Protein AF-A0A1T4LAF5-F1 (afdb_monomer_lite)

Organism: NCBI:txid290054

Sequence (229 aa):
MTNQETSAHSLNEYMKLSNNEFNEEEINCIIKNIFIADEYVKEESNNHDYSIQPLWNKDTVHNSKTAELAKQYFSTTVANKIGTYNREVDIEYSATKGFVFNTPCKYIHFNEYASGSDDSRDYVASMWFVSSELAWKKGQKENAYMYLGYALHPLQDKEA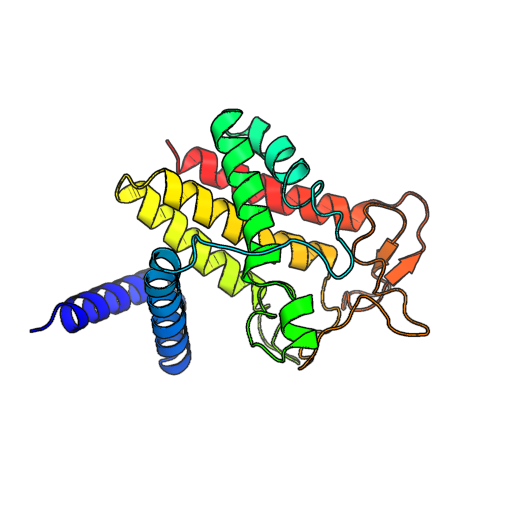HGQIDRGEKYPAHTYIVGSNRHHADDETDWEWTNSNRNELKKVPGSRARYNATVSVTKTWLAKYSKIFT

pLDDT: mean 72.93, std 21.76, range [30.52, 97.75]

InterPro domains:
  IPR008947 Phospholipase C/P1 nuclease domain superfamily [SSF48537] (49-216)

Secondary structure (DSSP, 8-state):
--HHHHHHHHHHHHHHHTT----HHHHHHHHHHHHHHHHHTTT--S------S--S-TTIIIIIIHHHHHTTTS-HHHHHHHHHHHHHHHHHS-HHHHHHHT-SGGGGTS---SSSSPPHHHHHHHHHHHHHHHHHHTT-HHHHHHHHHHHHHHHHHHHHHTTTTTT-SS--TT--TT--GGGGG-SSSEEESSTT--SEEE-TT--HHHHHHHHHHHHHHHHHHHH--

Radius of gyration: 18.16 Å; chains: 1; bounding box: 42×38×55 Å

Structure (mmCIF, N/CA/C/O backbone):
data_AF-A0A1T4LAF5-F1
#
_entry.id   AF-A0A1T4LAF5-F1
#
loop_
_atom_site.group_PDB
_atom_site.id
_atom_site.type_symbol
_atom_site.label_atom_id
_atom_site.label_alt_id
_atom_site.label_comp_id
_atom_site.label_asym_id
_atom_site.label_entity_id
_atom_site.label_seq_id
_atom_site.pdbx_PDB_ins_code
_atom_site.Cartn_x
_atom_site.Cartn_y
_atom_site.Cartn_z
_atom_site.occupancy
_atom_site.B_iso_or_equiv
_atom_site.auth_seq_id
_atom_site.auth_comp_id
_atom_site.auth_asym_id
_atom_site.auth_atom_id
_atom_site.pdbx_PDB_model_num
ATOM 1 N N . MET A 1 1 ? 2.415 -23.766 35.707 1.00 35.06 1 MET A N 1
ATOM 2 C CA . MET A 1 1 ? 1.794 -23.381 34.429 1.00 35.06 1 MET A CA 1
ATOM 3 C C . MET A 1 1 ? 1.983 -21.891 34.275 1.00 35.06 1 MET A C 1
ATOM 5 O O . MET A 1 1 ? 1.324 -21.114 34.957 1.00 35.06 1 MET A O 1
ATOM 9 N N . THR A 1 2 ? 3.015 -21.511 33.533 1.00 30.52 2 THR A N 1
ATOM 10 C CA . THR A 1 2 ? 3.373 -20.110 33.285 1.00 30.52 2 THR A CA 1
ATOM 11 C C . THR A 1 2 ? 2.479 -19.551 32.175 1.00 30.52 2 THR A C 1
ATOM 13 O O . THR A 1 2 ? 1.987 -20.298 31.333 1.00 30.52 2 THR A O 1
ATOM 16 N N . ASN A 1 3 ? 2.280 -18.230 32.143 1.00 36.50 3 ASN A N 1
ATOM 17 C CA . ASN A 1 3 ? 1.446 -17.536 31.144 1.00 36.50 3 ASN A CA 1
ATOM 18 C C . ASN A 1 3 ? 1.842 -17.804 29.669 1.00 36.50 3 ASN A C 1
ATOM 20 O O . ASN A 1 3 ? 1.069 -17.474 28.769 1.00 36.50 3 ASN A O 1
ATOM 24 N N . GLN A 1 4 ? 3.014 -18.400 29.415 1.00 34.38 4 GLN A N 1
ATOM 25 C CA . GLN A 1 4 ? 3.498 -18.825 28.093 1.00 34.38 4 GLN A CA 1
ATOM 26 C C . GLN A 1 4 ? 2.831 -20.111 27.572 1.00 34.38 4 GLN A C 1
ATOM 28 O O . GLN A 1 4 ? 2.590 -20.234 26.374 1.00 34.38 4 GLN A O 1
ATOM 33 N N . GLU A 1 5 ? 2.485 -21.063 28.443 1.00 30.61 5 GLU A N 1
ATOM 34 C CA . GLU A 1 5 ? 1.917 -22.352 28.011 1.00 30.61 5 GLU A CA 1
ATOM 35 C C . GLU A 1 5 ? 0.442 -22.209 27.601 1.00 30.61 5 GLU A C 1
ATOM 37 O O . GLU A 1 5 ? -0.011 -22.814 26.629 1.00 30.61 5 GLU A O 1
ATOM 42 N N . THR A 1 6 ? -0.303 -21.332 28.279 1.00 34.12 6 THR A N 1
ATOM 43 C CA . THR A 1 6 ? -1.715 -21.036 27.980 1.00 34.12 6 THR A CA 1
ATOM 44 C C . THR A 1 6 ? -1.891 -20.217 26.692 1.00 34.12 6 THR A C 1
ATOM 46 O O . THR A 1 6 ? -2.9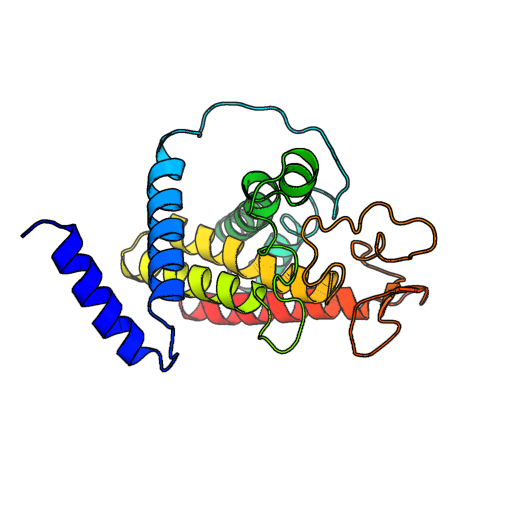17 -20.313 26.016 1.00 34.12 6 THR A O 1
ATOM 49 N N . SER A 1 7 ? -0.889 -19.416 26.321 1.00 43.03 7 SER A N 1
ATOM 50 C CA . SER A 1 7 ? -0.899 -18.572 25.117 1.00 43.03 7 SER A CA 1
ATOM 51 C C . SER A 1 7 ? -0.465 -19.334 23.857 1.00 43.03 7 SER A C 1
ATOM 53 O O . SER A 1 7 ? -1.087 -19.167 22.811 1.00 43.03 7 SER A O 1
ATOM 55 N N . ALA A 1 8 ? 0.495 -20.260 23.956 1.00 37.03 8 ALA A N 1
ATOM 56 C CA . ALA A 1 8 ? 0.841 -21.166 22.853 1.00 37.03 8 ALA A CA 1
ATOM 57 C C . ALA A 1 8 ? -0.310 -22.127 22.488 1.00 37.03 8 ALA A C 1
ATOM 59 O O . ALA A 1 8 ? -0.533 -22.424 21.314 1.00 37.03 8 ALA A O 1
ATOM 60 N N . HIS A 1 9 ? -1.085 -22.576 23.483 1.00 36.72 9 HIS A N 1
ATOM 61 C CA . HIS A 1 9 ? -2.220 -23.478 23.264 1.00 36.72 9 HIS A CA 1
ATOM 62 C C . HIS A 1 9 ? -3.379 -22.802 22.505 1.00 36.72 9 HIS A C 1
ATOM 64 O O . HIS A 1 9 ? -3.951 -23.395 21.593 1.00 36.72 9 HIS A O 1
ATOM 70 N N . SER A 1 10 ? -3.664 -21.530 22.807 1.00 50.06 10 SER A N 1
ATOM 71 C CA . SER A 1 10 ? -4.720 -20.755 22.131 1.00 50.06 10 SER A CA 1
ATOM 72 C C . SER A 1 10 ? -4.351 -20.316 20.708 1.00 50.06 10 SER A C 1
ATOM 74 O O . SER A 1 10 ? -5.230 -20.228 19.852 1.00 50.06 10 SER A O 1
ATOM 76 N N . LEU A 1 11 ? -3.062 -20.102 20.412 1.00 46.09 11 LEU A N 1
ATOM 77 C CA . LEU A 1 11 ? -2.595 -19.782 19.057 1.00 46.09 11 LEU A CA 1
ATOM 78 C C . LEU A 1 11 ? -2.637 -21.006 18.125 1.00 46.09 11 LEU A C 1
ATOM 80 O O . LEU A 1 11 ? -3.036 -20.882 16.970 1.00 46.09 11 LEU A O 1
ATOM 84 N N . ASN A 1 12 ? -2.295 -22.195 18.636 1.00 42.62 12 ASN A N 1
ATOM 85 C CA . ASN A 1 12 ? -2.371 -23.451 17.879 1.00 42.62 12 ASN A CA 1
ATOM 86 C C . ASN A 1 12 ? -3.817 -23.856 17.545 1.00 42.62 12 ASN A C 1
ATOM 88 O O . ASN A 1 12 ? -4.075 -24.390 16.466 1.00 42.62 12 ASN A O 1
ATOM 92 N N . GLU A 1 13 ? -4.779 -23.581 18.432 1.00 45.31 13 GLU A N 1
ATOM 93 C CA . GLU A 1 13 ? -6.204 -23.736 18.109 1.00 45.31 13 GLU A CA 1
ATOM 94 C C . GLU A 1 13 ? -6.687 -22.699 17.081 1.00 45.31 13 GLU A C 1
ATOM 96 O O . GLU A 1 13 ? -7.490 -23.031 16.212 1.00 45.31 13 GLU A O 1
ATOM 101 N N . TYR A 1 14 ? -6.162 -21.470 17.112 1.00 46.22 14 TYR A N 1
ATOM 102 C CA . TYR A 1 14 ? -6.532 -20.404 16.171 1.00 46.22 14 TYR A CA 1
ATOM 103 C C . TYR A 1 14 ? -5.965 -20.615 14.756 1.00 46.22 14 TYR A C 1
ATOM 105 O O . TYR A 1 14 ? -6.644 -20.345 13.768 1.00 46.22 14 TYR A O 1
ATOM 113 N N . MET A 1 15 ? -4.755 -21.167 14.640 1.00 49.91 15 MET A N 1
ATOM 114 C CA . MET A 1 15 ? -4.106 -21.491 13.359 1.00 49.91 15 MET A CA 1
ATOM 115 C C . MET A 1 15 ? -4.773 -22.682 12.653 1.00 49.91 15 MET A C 1
ATOM 117 O O . MET A 1 15 ? -4.847 -22.723 11.429 1.00 49.91 15 MET A O 1
ATOM 121 N N . LYS A 1 16 ? -5.378 -23.602 13.418 1.00 43.56 16 LYS A N 1
ATOM 122 C CA . LYS A 1 16 ? -6.268 -24.644 12.876 1.00 43.56 16 LYS A CA 1
ATOM 123 C C . LYS A 1 16 ? -7.590 -24.088 12.331 1.00 43.56 16 LYS A C 1
ATOM 125 O O . LYS A 1 16 ? -8.219 -24.745 11.509 1.00 43.56 16 LYS A O 1
ATOM 130 N N . LEU A 1 17 ? -8.016 -22.898 12.769 1.00 39.06 17 LEU A N 1
ATOM 131 C CA . LEU A 1 17 ? -9.244 -22.240 12.305 1.00 39.06 17 LEU A CA 1
ATOM 132 C C . LEU A 1 17 ? -9.027 -21.354 11.064 1.00 39.06 17 LEU A C 1
ATOM 134 O O . LEU A 1 17 ? -10.003 -21.008 10.402 1.00 39.06 17 LEU A O 1
ATOM 138 N N . SER A 1 18 ? -7.781 -20.986 10.734 1.00 42.22 18 SER A N 1
ATOM 139 C CA . SER A 1 18 ? -7.455 -20.067 9.630 1.00 42.22 18 SER A CA 1
ATOM 140 C C . SER A 1 18 ? -7.076 -20.745 8.305 1.00 42.22 18 SER A C 1
ATOM 142 O O . SER A 1 18 ? -6.815 -20.040 7.334 1.00 42.22 18 SER A O 1
ATOM 144 N N . ASN A 1 19 ? -7.113 -22.082 8.224 1.00 38.81 19 ASN A N 1
ATOM 145 C CA . ASN A 1 19 ? -6.870 -22.870 7.001 1.00 38.81 19 ASN A CA 1
ATOM 146 C C . ASN A 1 19 ? -5.489 -22.672 6.331 1.00 38.81 19 ASN A C 1
ATOM 148 O O . ASN A 1 19 ? -5.315 -23.076 5.184 1.00 38.81 19 ASN A O 1
ATOM 152 N N . ASN A 1 20 ? -4.509 -22.091 7.030 1.00 43.78 20 ASN A N 1
ATOM 153 C CA . ASN A 1 20 ? -3.147 -21.917 6.525 1.00 43.78 20 ASN A CA 1
ATOM 154 C C . ASN A 1 20 ? -2.194 -22.875 7.253 1.00 43.78 20 ASN A C 1
ATOM 156 O O . ASN A 1 20 ? -2.027 -22.794 8.471 1.00 43.78 20 ASN A O 1
ATOM 160 N N . GLU A 1 21 ? -1.585 -23.793 6.503 1.00 40.31 21 GLU A N 1
ATOM 161 C CA . GLU A 1 21 ? -0.602 -24.758 7.004 1.00 40.31 21 GLU A CA 1
ATOM 162 C C . GLU A 1 21 ? 0.769 -24.086 7.167 1.00 40.31 21 GLU A C 1
ATOM 164 O O . GLU A 1 21 ? 1.613 -24.151 6.280 1.00 40.31 21 GLU A O 1
ATOM 169 N N . PHE A 1 22 ? 0.990 -23.421 8.302 1.00 47.28 22 PHE A N 1
ATOM 170 C CA . PHE A 1 22 ? 2.325 -22.950 8.683 1.00 47.28 22 PHE A CA 1
ATOM 171 C C . PHE A 1 22 ? 3.118 -24.067 9.361 1.00 47.28 22 PHE A C 1
ATOM 173 O O . PHE A 1 22 ? 2.578 -24.817 10.181 1.00 47.28 22 PHE A O 1
ATOM 180 N N . ASN A 1 23 ? 4.408 -24.163 9.049 1.00 45.78 23 ASN A N 1
ATOM 181 C CA . ASN A 1 23 ? 5.310 -25.112 9.692 1.00 45.78 23 ASN A CA 1
ATOM 182 C C . ASN A 1 23 ? 5.857 -24.572 11.030 1.00 45.78 23 ASN A C 1
ATOM 184 O O . ASN A 1 23 ? 5.762 -23.390 11.359 1.00 45.78 23 ASN A O 1
ATOM 188 N N . GLU A 1 24 ? 6.430 -25.462 11.837 1.00 41.53 24 GLU A N 1
ATOM 189 C CA . GLU A 1 24 ? 6.861 -25.162 13.208 1.00 41.53 24 GLU A CA 1
ATOM 190 C C . GLU A 1 24 ? 7.989 -24.108 13.287 1.00 41.53 24 GLU A C 1
ATOM 192 O O . GLU A 1 24 ? 8.088 -23.372 14.271 1.00 41.53 24 GLU A O 1
ATOM 197 N N . GLU A 1 25 ? 8.810 -23.964 12.242 1.00 44.16 25 GLU A N 1
ATOM 198 C CA . GLU A 1 25 ? 9.844 -22.922 12.159 1.00 44.16 25 GLU A CA 1
ATOM 199 C C . GLU A 1 25 ? 9.248 -21.543 11.845 1.00 44.16 25 GLU A C 1
ATOM 201 O O . GLU A 1 25 ? 9.639 -20.550 12.465 1.00 44.16 25 GLU A O 1
ATOM 206 N N . GLU A 1 26 ? 8.249 -21.476 10.961 1.00 45.00 26 GLU A N 1
ATOM 207 C CA . GLU A 1 26 ? 7.492 -20.254 10.660 1.00 45.00 26 GLU A CA 1
ATOM 208 C C . GLU A 1 26 ? 6.755 -19.758 11.904 1.00 45.00 26 GLU A C 1
ATOM 210 O O . GLU A 1 26 ? 6.854 -18.585 12.260 1.00 45.00 26 GLU A O 1
ATOM 215 N N . ILE A 1 27 ? 6.119 -20.669 12.644 1.00 46.75 27 ILE A N 1
ATOM 216 C CA . ILE A 1 27 ? 5.434 -20.374 13.910 1.00 46.75 27 ILE A CA 1
ATOM 217 C C . ILE A 1 27 ? 6.408 -19.814 14.953 1.00 46.75 27 ILE A C 1
ATOM 219 O O . ILE A 1 27 ? 6.111 -18.821 15.620 1.00 46.75 27 ILE A O 1
ATOM 223 N N . ASN A 1 28 ? 7.602 -20.394 15.074 1.00 43.84 28 ASN A N 1
ATOM 224 C CA . ASN A 1 28 ? 8.622 -19.903 16.000 1.00 43.84 28 ASN A CA 1
ATOM 225 C C . ASN A 1 28 ? 9.208 -18.544 15.581 1.00 43.84 28 ASN A C 1
ATOM 227 O O . ASN A 1 28 ? 9.576 -17.744 16.445 1.00 43.84 28 ASN A O 1
ATOM 231 N N . CYS A 1 29 ? 9.266 -18.251 14.280 1.00 43.09 29 CYS A N 1
ATOM 232 C CA . CYS A 1 29 ? 9.647 -16.939 13.759 1.00 43.09 29 CYS A CA 1
ATOM 233 C C . CYS A 1 29 ? 8.567 -15.879 14.054 1.00 43.09 29 CYS A C 1
ATOM 235 O O . CYS A 1 29 ? 8.889 -14.792 14.531 1.00 43.09 29 CYS A O 1
ATOM 237 N N . ILE A 1 30 ? 7.282 -16.220 13.883 1.00 49.56 30 ILE A N 1
ATOM 238 C CA . ILE A 1 30 ? 6.124 -15.373 14.233 1.00 49.56 30 ILE A CA 1
ATOM 239 C C . ILE A 1 30 ? 6.134 -15.025 15.716 1.00 49.56 30 ILE A C 1
ATOM 241 O O . ILE A 1 30 ? 6.019 -13.858 16.080 1.00 49.56 30 ILE A O 1
ATOM 245 N N . ILE A 1 31 ? 6.292 -16.032 16.578 1.00 48.19 31 ILE A N 1
ATOM 246 C CA . ILE A 1 31 ? 6.319 -15.846 18.030 1.00 48.19 31 ILE A CA 1
ATOM 247 C C . ILE A 1 31 ? 7.488 -14.934 18.407 1.00 48.19 31 ILE A C 1
ATOM 249 O O . ILE A 1 31 ? 7.289 -13.969 19.138 1.00 48.19 31 ILE A O 1
ATOM 253 N N . LYS A 1 32 ? 8.688 -15.158 17.860 1.00 44.66 32 LYS A N 1
ATOM 254 C CA . LYS A 1 32 ? 9.835 -14.277 18.120 1.00 44.66 32 LYS A CA 1
ATOM 255 C C . LYS A 1 32 ? 9.591 -12.845 17.639 1.00 44.66 32 LYS A C 1
ATOM 257 O O . LYS A 1 32 ? 9.854 -11.927 18.400 1.00 44.66 32 LYS A O 1
ATOM 262 N N . ASN A 1 33 ? 9.038 -12.636 16.446 1.00 45.50 33 ASN A N 1
ATOM 263 C CA . ASN A 1 33 ? 8.810 -11.288 15.914 1.00 45.50 33 ASN A CA 1
ATOM 264 C C . ASN A 1 33 ? 7.670 -10.541 16.628 1.00 45.50 33 ASN A C 1
ATOM 266 O O . ASN A 1 33 ? 7.781 -9.336 16.832 1.00 45.50 33 ASN A O 1
ATOM 270 N N . ILE A 1 34 ? 6.611 -11.234 17.062 1.00 47.62 34 ILE A N 1
ATOM 271 C CA . ILE A 1 34 ? 5.506 -10.632 17.828 1.00 47.62 34 ILE A CA 1
ATOM 272 C C . ILE A 1 34 ? 5.946 -10.295 19.259 1.00 47.62 34 ILE A C 1
ATOM 274 O O . ILE A 1 34 ? 5.657 -9.201 19.734 1.00 47.62 34 ILE A O 1
ATOM 278 N N . PHE A 1 35 ? 6.672 -11.189 19.942 1.00 39.81 35 PHE A N 1
ATOM 279 C CA . PHE A 1 35 ? 7.148 -10.924 21.306 1.00 39.81 35 PHE A CA 1
ATOM 280 C C . PHE A 1 35 ? 8.275 -9.883 21.348 1.00 39.81 35 PHE A C 1
ATOM 282 O O . PHE A 1 35 ? 8.283 -9.057 22.256 1.00 39.81 35 PHE A O 1
ATOM 289 N N . ILE A 1 36 ? 9.178 -9.864 20.358 1.00 41.81 36 ILE A N 1
ATOM 290 C CA . ILE A 1 36 ? 10.206 -8.817 20.251 1.00 41.81 36 ILE A CA 1
ATOM 291 C C . ILE A 1 36 ? 9.556 -7.461 19.955 1.00 41.81 36 ILE A C 1
ATOM 293 O O . ILE A 1 36 ? 9.948 -6.474 20.568 1.00 41.81 36 ILE A O 1
ATOM 297 N N . ALA A 1 37 ? 8.534 -7.400 19.090 1.00 37.75 37 ALA A N 1
ATOM 298 C CA . ALA A 1 37 ? 7.808 -6.157 18.826 1.00 37.75 37 ALA A CA 1
ATOM 299 C C . ALA A 1 37 ? 7.072 -5.628 20.074 1.00 37.75 37 ALA A C 1
ATOM 301 O O . ALA A 1 37 ? 7.153 -4.438 20.363 1.00 37.75 37 ALA A O 1
ATOM 302 N N . ASP A 1 38 ? 6.418 -6.492 20.859 1.00 37.41 38 ASP A N 1
ATOM 303 C CA . ASP A 1 38 ? 5.706 -6.075 22.081 1.00 37.41 38 ASP A CA 1
ATOM 304 C C . ASP A 1 38 ? 6.647 -5.664 23.239 1.00 37.41 38 ASP A C 1
ATOM 306 O O . ASP A 1 38 ? 6.255 -4.840 24.075 1.00 37.41 38 ASP A O 1
ATOM 310 N N . GLU A 1 39 ? 7.876 -6.197 23.310 1.00 36.72 39 GLU A N 1
ATOM 311 C CA . GLU A 1 39 ? 8.893 -5.754 24.283 1.00 36.72 39 GLU A CA 1
ATOM 312 C C . GLU A 1 39 ? 9.600 -4.455 23.852 1.00 36.72 39 GLU A C 1
ATOM 314 O O . GLU A 1 39 ? 9.803 -3.580 24.695 1.00 36.72 39 GLU A O 1
ATOM 319 N N . TYR A 1 40 ? 9.888 -4.257 22.558 1.00 32.75 40 TYR A N 1
ATOM 320 C CA . TYR A 1 40 ? 10.566 -3.047 22.057 1.00 32.75 40 TYR A CA 1
ATOM 321 C C . TYR A 1 40 ? 9.692 -1.782 22.093 1.00 32.75 40 TYR A C 1
ATOM 323 O O . TYR A 1 40 ? 10.193 -0.690 22.367 1.00 32.75 40 TYR A O 1
ATOM 331 N N . VAL A 1 41 ? 8.372 -1.917 21.901 1.00 39.28 41 VAL A N 1
ATOM 332 C CA . VAL A 1 41 ? 7.405 -0.793 21.921 1.00 39.28 41 VAL A CA 1
ATOM 333 C C . VAL A 1 41 ? 7.377 -0.053 23.272 1.00 39.28 41 VAL A C 1
ATOM 335 O O . VAL A 1 41 ? 6.883 1.071 23.358 1.00 39.28 41 VAL A O 1
ATOM 338 N N . LYS A 1 42 ? 7.933 -0.635 24.344 1.00 37.69 42 LYS A N 1
ATOM 339 C CA . LYS A 1 42 ? 7.975 -0.005 25.672 1.00 37.69 42 LYS A CA 1
ATOM 340 C C . LYS A 1 42 ? 9.252 0.778 25.992 1.00 37.69 42 LYS A C 1
ATOM 342 O O . LYS A 1 42 ? 9.196 1.563 26.936 1.00 37.69 42 LYS A O 1
ATOM 347 N N . GLU A 1 43 ? 10.357 0.616 25.259 1.00 32.66 43 GLU A N 1
ATOM 348 C CA . GLU A 1 43 ? 11.652 1.198 25.669 1.00 32.66 43 GLU A CA 1
ATOM 349 C C . GLU A 1 43 ? 12.189 2.345 24.789 1.00 32.66 43 GLU A C 1
ATOM 351 O O . GLU A 1 43 ? 12.895 3.205 25.316 1.00 32.66 43 GLU A O 1
ATOM 356 N N . GLU A 1 44 ? 11.820 2.469 23.508 1.00 37.72 44 GLU A N 1
ATOM 357 C CA . GLU A 1 44 ? 12.482 3.425 22.588 1.00 37.72 44 GLU A CA 1
ATOM 358 C C . GLU A 1 44 ? 11.659 4.660 22.168 1.00 37.72 44 GLU A C 1
ATOM 360 O O . GLU A 1 44 ? 11.982 5.328 21.187 1.00 37.72 44 GLU A O 1
ATOM 365 N N . SER A 1 45 ? 10.664 5.095 22.952 1.00 35.97 45 SER A N 1
ATOM 366 C CA . SER A 1 45 ? 9.974 6.379 22.695 1.00 35.97 45 SER A CA 1
ATOM 367 C C . SER A 1 45 ? 10.855 7.627 22.906 1.00 35.97 45 SER A C 1
ATOM 369 O O . SER A 1 45 ? 10.342 8.744 22.976 1.00 35.97 45 SER A O 1
ATOM 371 N N . ASN A 1 46 ? 12.171 7.468 23.048 1.00 34.69 46 ASN A N 1
ATOM 372 C CA . ASN A 1 46 ? 13.107 8.545 23.296 1.00 34.69 46 ASN A CA 1
ATOM 373 C C . ASN A 1 46 ? 14.248 8.491 22.279 1.00 34.69 46 ASN A C 1
ATOM 375 O O . ASN A 1 46 ? 15.165 7.686 22.405 1.00 34.69 46 ASN A O 1
ATOM 379 N N . ASN A 1 47 ? 14.257 9.510 21.411 1.00 37.66 47 ASN A N 1
ATOM 380 C CA . ASN A 1 47 ? 15.443 10.060 20.749 1.00 37.66 47 ASN A CA 1
ATOM 381 C C . ASN A 1 47 ? 15.868 9.348 19.438 1.00 37.66 47 ASN A C 1
ATOM 383 O O . ASN A 1 47 ? 16.476 8.287 19.499 1.00 37.66 47 ASN A O 1
ATOM 387 N N . HIS A 1 48 ? 15.668 9.975 18.263 1.00 34.69 48 HIS A N 1
ATOM 388 C CA . HIS A 1 48 ? 16.764 10.450 17.383 1.00 34.69 48 HIS A CA 1
ATOM 389 C C . HIS A 1 48 ? 16.331 10.925 15.977 1.00 34.69 48 HIS A C 1
ATOM 391 O O . HIS A 1 48 ? 15.279 10.585 15.444 1.00 34.69 48 HIS A O 1
ATOM 397 N N . ASP A 1 49 ? 17.215 11.769 15.444 1.00 33.84 49 ASP A N 1
ATOM 398 C CA . ASP A 1 49 ? 17.194 12.638 14.266 1.00 33.84 49 ASP A CA 1
ATOM 399 C C . ASP A 1 49 ? 16.986 11.938 12.898 1.00 33.84 49 ASP A C 1
ATOM 401 O O . ASP A 1 49 ? 17.474 10.839 12.640 1.00 33.84 49 ASP A O 1
ATOM 405 N N . TYR A 1 50 ? 16.272 12.628 11.999 1.00 37.69 50 TYR A N 1
ATOM 406 C CA . TYR A 1 50 ? 15.656 12.140 10.756 1.00 37.69 50 TYR A CA 1
ATOM 407 C C . TYR A 1 50 ? 16.417 12.544 9.483 1.00 37.69 50 TYR A C 1
ATOM 409 O O . TYR A 1 50 ? 15.848 13.191 8.589 1.00 37.69 50 TYR A O 1
ATOM 417 N N . SER A 1 51 ? 17.674 12.141 9.342 1.00 33.41 51 SER A N 1
ATOM 418 C CA . SER A 1 51 ? 18.391 12.319 8.078 1.00 33.41 51 SER A CA 1
ATOM 419 C C . SER A 1 51 ? 19.051 11.018 7.632 1.00 33.41 51 SER A C 1
ATOM 421 O O . SER A 1 51 ? 19.775 10.419 8.417 1.00 33.41 51 SER A O 1
ATOM 423 N N . ILE A 1 52 ? 18.771 10.608 6.378 1.00 33.25 52 ILE A N 1
ATOM 424 C CA . ILE A 1 52 ? 19.621 9.859 5.417 1.00 33.25 52 ILE A CA 1
ATOM 425 C C . ILE A 1 52 ? 18.812 8.844 4.542 1.00 33.25 52 ILE A C 1
ATOM 427 O O . ILE A 1 52 ? 18.313 7.841 5.042 1.00 33.25 52 ILE A O 1
ATOM 431 N N . GLN A 1 53 ? 18.806 9.121 3.216 1.00 33.12 53 GLN A N 1
ATOM 432 C CA . GLN A 1 53 ? 18.433 8.338 1.995 1.00 33.12 53 GLN A CA 1
ATOM 433 C C . GLN A 1 53 ? 16.996 8.417 1.399 1.00 33.12 53 GLN A C 1
ATOM 435 O O . GLN A 1 53 ? 16.030 8.568 2.145 1.00 33.12 53 GLN A O 1
ATOM 440 N N . PRO A 1 54 ? 16.864 8.374 0.044 1.00 36.66 54 PRO A N 1
ATOM 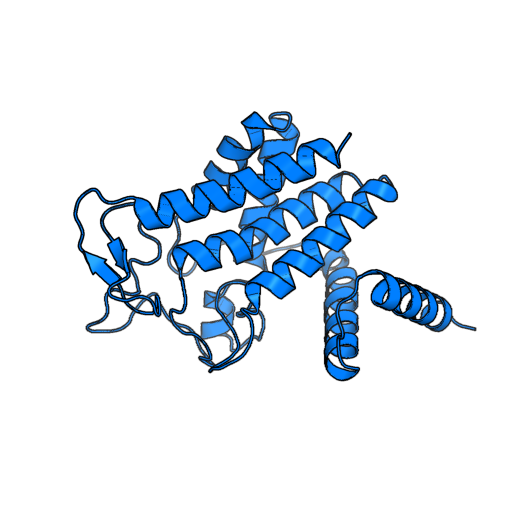441 C CA . PRO A 1 54 ? 15.680 8.804 -0.711 1.00 36.66 54 PRO A CA 1
ATOM 442 C C . PRO A 1 54 ? 14.602 7.704 -0.699 1.00 36.66 54 PRO A C 1
ATOM 444 O O . PRO A 1 54 ? 14.915 6.560 -0.998 1.00 36.66 54 PRO A O 1
ATOM 447 N N . LEU A 1 55 ? 13.385 7.916 -0.190 1.00 39.97 55 LEU A N 1
ATOM 448 C CA . LEU A 1 55 ? 12.324 8.876 -0.541 1.00 39.97 55 LEU A CA 1
ATOM 449 C C . LEU A 1 55 ? 11.473 8.435 -1.747 1.00 39.97 55 LEU A C 1
ATOM 451 O O . LEU A 1 55 ? 11.384 9.158 -2.738 1.00 39.97 55 LEU A O 1
ATOM 455 N N . TRP A 1 56 ? 10.644 7.403 -1.543 1.00 42.72 56 TRP A N 1
ATOM 456 C CA . TRP A 1 56 ? 9.215 7.668 -1.715 1.00 42.72 56 TRP A CA 1
ATOM 457 C C . TRP A 1 56 ? 8.873 8.787 -0.734 1.00 42.72 56 TRP A C 1
ATOM 459 O O . TRP A 1 56 ? 8.983 8.631 0.478 1.00 42.72 56 TRP A O 1
ATOM 469 N N . ASN A 1 57 ? 8.688 9.987 -1.281 1.00 46.22 57 ASN A N 1
ATOM 470 C CA . ASN A 1 57 ? 8.736 11.269 -0.583 1.00 46.22 57 ASN A CA 1
ATOM 471 C C . ASN A 1 57 ? 8.094 11.192 0.821 1.00 46.22 57 ASN A C 1
ATOM 473 O O . ASN A 1 57 ? 6.877 11.043 0.924 1.00 46.22 57 ASN A O 1
ATOM 477 N N . LYS A 1 58 ? 8.954 11.277 1.854 1.00 44.53 58 LYS A N 1
ATOM 478 C CA . LYS A 1 58 ? 8.806 11.041 3.313 1.00 44.53 58 LYS A CA 1
ATOM 479 C C . LYS A 1 58 ? 7.501 11.501 3.952 1.00 44.53 58 LYS A C 1
ATOM 481 O O . LYS A 1 58 ? 7.168 11.011 5.025 1.00 44.53 58 LYS A O 1
ATOM 486 N N . ASP A 1 59 ? 6.757 12.399 3.315 1.00 50.97 59 ASP A N 1
ATOM 487 C CA . ASP A 1 59 ? 5.498 12.941 3.828 1.00 50.97 59 ASP A CA 1
ATOM 488 C C . ASP A 1 59 ? 4.281 12.692 2.916 1.00 50.97 59 ASP A C 1
ATOM 490 O O . ASP A 1 59 ? 3.151 12.996 3.299 1.00 50.97 59 ASP A O 1
ATOM 494 N N . THR A 1 60 ? 4.460 12.124 1.721 1.00 61.72 60 THR A N 1
ATOM 495 C CA . THR A 1 60 ? 3.414 12.066 0.690 1.00 61.72 60 THR A CA 1
ATOM 496 C C . THR A 1 60 ? 2.721 10.720 0.592 1.00 61.72 60 THR A C 1
ATOM 498 O O . THR A 1 60 ? 1.551 10.683 0.939 1.00 61.72 60 THR A O 1
ATOM 501 N N . VAL A 1 61 ? 3.347 9.624 0.153 1.00 59.56 61 VAL A N 1
ATOM 502 C CA . VAL A 1 61 ? 2.561 8.426 -0.199 1.00 59.56 61 VAL A CA 1
ATOM 503 C C . VAL A 1 61 ? 2.136 7.611 1.025 1.00 59.56 61 VAL A C 1
ATOM 505 O O . VAL A 1 61 ? 0.938 7.539 1.304 1.00 59.56 61 VAL A O 1
ATOM 508 N N . HIS A 1 62 ? 3.086 7.106 1.817 1.00 69.19 62 HIS A N 1
ATOM 509 C CA . HIS A 1 62 ? 2.768 6.313 3.012 1.00 69.19 62 HIS A CA 1
ATOM 510 C C . HIS A 1 62 ? 2.178 7.120 4.175 1.00 69.19 62 HIS A C 1
ATOM 512 O O . HIS A 1 62 ? 1.757 6.548 5.168 1.00 69.19 62 HIS A O 1
ATOM 518 N N . ASN A 1 63 ? 2.092 8.449 4.063 1.00 83.69 63 ASN A N 1
ATOM 519 C CA . ASN A 1 63 ? 1.430 9.290 5.060 1.00 83.69 63 ASN A CA 1
ATOM 520 C C . ASN A 1 63 ? 0.244 10.048 4.469 1.00 83.69 63 ASN A C 1
ATOM 522 O O . ASN A 1 63 ? -0.899 9.603 4.585 1.00 83.69 63 ASN A O 1
ATOM 526 N N . SER A 1 64 ? 0.499 11.183 3.812 1.00 84.38 64 SER A N 1
ATOM 527 C CA . SER A 1 64 ? -0.563 12.100 3.393 1.00 84.38 64 SER A CA 1
ATOM 528 C C . SER A 1 64 ? -1.546 11.478 2.400 1.00 84.38 64 SER A C 1
ATOM 530 O O . SER A 1 64 ? -2.742 11.741 2.502 1.00 84.38 64 SER A O 1
ATOM 532 N N . LYS A 1 65 ? -1.088 10.638 1.464 1.00 87.19 65 LYS A N 1
ATOM 533 C CA . LYS A 1 65 ? -1.931 9.947 0.482 1.00 87.19 65 LYS A CA 1
ATOM 534 C C . LYS A 1 65 ? -2.669 8.786 1.115 1.00 87.19 65 LYS A C 1
ATOM 536 O O . LYS A 1 65 ? -3.873 8.698 0.905 1.00 87.19 65 LYS A O 1
ATOM 541 N N . THR A 1 66 ? -2.020 7.956 1.934 1.00 92.50 66 THR A N 1
ATOM 542 C CA . THR A 1 66 ? -2.735 6.939 2.724 1.00 92.50 66 THR A CA 1
ATOM 543 C C . THR A 1 66 ? -3.841 7.590 3.567 1.00 92.50 66 THR A C 1
ATOM 545 O O . THR A 1 66 ? -4.989 7.148 3.515 1.00 92.50 66 THR A O 1
ATOM 548 N N . ALA A 1 67 ? -3.555 8.703 4.250 1.00 94.06 67 ALA A N 1
ATOM 549 C CA . ALA A 1 67 ? -4.551 9.464 5.004 1.00 94.06 67 ALA A CA 1
ATOM 550 C C . ALA A 1 67 ? -5.647 10.065 4.103 1.00 94.06 67 ALA A C 1
ATOM 552 O O . ALA A 1 67 ? -6.829 9.999 4.435 1.00 94.06 67 ALA A O 1
ATOM 553 N N . GLU A 1 68 ? -5.294 10.637 2.948 1.00 92.50 68 GLU A N 1
ATOM 554 C CA . GLU A 1 68 ? -6.248 11.168 1.963 1.00 92.50 68 GLU A CA 1
ATOM 555 C C . GLU A 1 68 ? -7.213 10.082 1.466 1.00 92.50 68 GLU A C 1
ATOM 557 O O . GLU A 1 68 ? -8.424 10.302 1.413 1.00 92.50 68 GLU A O 1
ATOM 562 N N . LEU A 1 69 ? -6.698 8.890 1.163 1.00 92.81 69 LEU A N 1
ATOM 563 C CA . LEU A 1 69 ? -7.493 7.733 0.758 1.00 92.81 69 LEU A CA 1
ATOM 564 C C . LEU A 1 69 ? -8.381 7.232 1.906 1.00 92.81 69 LEU A C 1
ATOM 566 O O . LEU A 1 69 ? -9.560 6.948 1.691 1.00 92.81 69 LEU A O 1
ATOM 570 N N . ALA A 1 70 ? -7.851 7.174 3.130 1.00 96.81 70 ALA A N 1
ATOM 571 C CA . ALA A 1 70 ? -8.570 6.706 4.314 1.00 96.81 70 ALA A CA 1
ATOM 572 C C . ALA A 1 70 ? -9.746 7.610 4.718 1.00 96.81 70 ALA A C 1
ATOM 574 O O . ALA A 1 70 ? -10.731 7.102 5.253 1.00 96.81 70 ALA A O 1
ATOM 575 N N . LYS A 1 71 ? -9.718 8.911 4.396 1.00 96.94 71 LYS A N 1
ATOM 576 C CA . LYS A 1 71 ? -10.837 9.847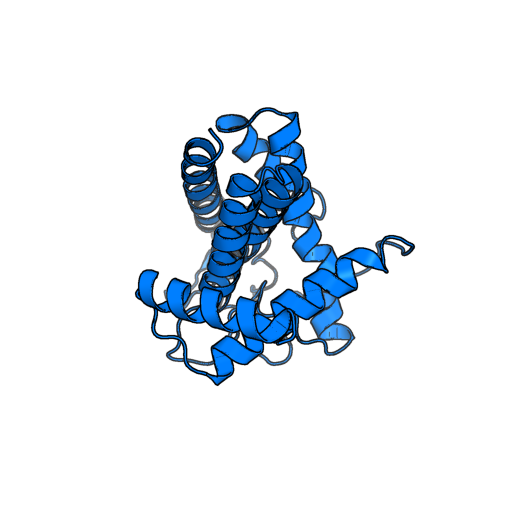 4.653 1.00 96.94 71 LYS A CA 1
ATOM 577 C C . LYS A 1 71 ? -12.149 9.459 3.962 1.00 96.94 71 LYS A C 1
ATOM 579 O O . LYS A 1 71 ? -13.204 9.932 4.368 1.00 96.94 71 LYS A O 1
ATOM 584 N N . GLN A 1 72 ? -12.108 8.608 2.934 1.00 96.56 72 GLN A N 1
ATOM 585 C CA . GLN A 1 72 ? -13.318 8.082 2.284 1.00 96.56 72 GLN A CA 1
ATOM 586 C C . GLN A 1 72 ? -14.049 7.039 3.144 1.00 96.56 72 GLN A C 1
ATOM 588 O O . GLN A 1 72 ? -15.212 6.741 2.884 1.00 96.56 72 GLN A O 1
ATOM 593 N N . TYR A 1 73 ? -13.372 6.479 4.148 1.00 97.50 73 TYR A N 1
ATOM 594 C CA . TYR A 1 73 ? -13.841 5.327 4.921 1.00 97.50 73 TYR A CA 1
ATOM 595 C C . TYR A 1 73 ? -13.852 5.572 6.433 1.00 97.50 73 TYR A C 1
ATOM 597 O O . TYR A 1 73 ? -14.600 4.917 7.152 1.00 97.50 73 TYR A O 1
ATOM 605 N N . PHE A 1 74 ? -13.035 6.510 6.910 1.00 97.31 74 PHE A N 1
ATOM 606 C CA . PHE A 1 74 ? -12.845 6.823 8.321 1.00 97.31 74 PHE A CA 1
ATOM 607 C C . PHE A 1 74 ? -12.950 8.331 8.566 1.00 97.31 74 PHE A C 1
ATOM 609 O O . PHE A 1 74 ? -12.801 9.139 7.649 1.00 97.31 74 PHE A O 1
ATOM 616 N N . SER A 1 75 ? -13.157 8.726 9.827 1.00 97.62 75 SER A N 1
ATOM 617 C CA . SER A 1 75 ? -13.070 10.139 10.210 1.00 97.62 75 SER A CA 1
ATOM 618 C C . SER A 1 75 ? -11.672 10.694 9.926 1.00 97.62 75 SER A C 1
ATOM 620 O O . SER A 1 75 ? -10.685 9.960 9.958 1.00 97.62 75 SER A O 1
ATOM 622 N N . THR A 1 76 ? -11.564 12.008 9.709 1.00 97.19 76 THR A N 1
ATOM 623 C CA . THR A 1 76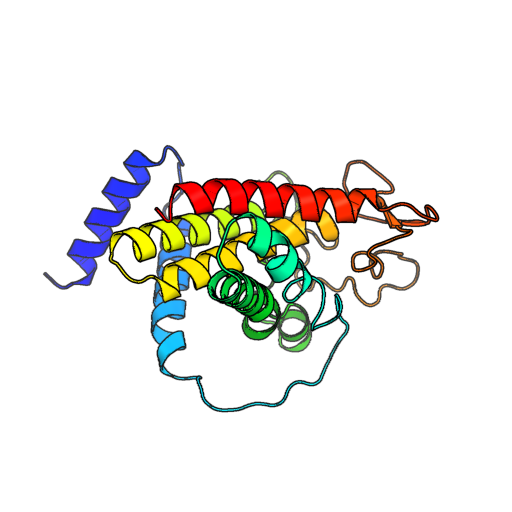 ? -10.278 12.679 9.452 1.00 97.19 76 THR A CA 1
ATOM 624 C C . THR A 1 76 ? -9.212 12.333 10.492 1.00 97.19 76 THR A C 1
ATOM 626 O O . THR A 1 76 ? -8.068 12.071 10.134 1.00 97.19 76 THR A O 1
ATOM 629 N N . THR A 1 77 ? -9.582 12.286 11.774 1.00 97.19 77 THR A N 1
ATOM 630 C CA . THR A 1 77 ? -8.657 11.940 12.860 1.00 97.19 77 THR A CA 1
ATOM 631 C C . THR A 1 77 ? -8.123 10.518 12.721 1.00 97.19 77 THR A C 1
ATOM 633 O O . THR A 1 77 ? -6.919 10.312 12.828 1.00 97.19 77 THR A O 1
ATOM 636 N N . VAL A 1 78 ? -8.993 9.540 12.456 1.00 97.75 78 VAL A N 1
ATOM 637 C CA . VAL A 1 78 ? -8.586 8.136 12.288 1.00 97.75 78 VAL A CA 1
ATOM 638 C C . VAL A 1 78 ? -7.778 7.953 11.003 1.00 97.75 78 VAL A C 1
ATOM 640 O O . VAL A 1 78 ? -6.745 7.294 11.017 1.00 97.75 78 VAL A O 1
ATOM 643 N N . ALA A 1 79 ? -8.189 8.595 9.911 1.00 97.50 79 ALA A N 1
ATOM 644 C CA . ALA A 1 79 ? -7.472 8.560 8.642 1.00 97.50 79 ALA A CA 1
ATOM 645 C C . ALA A 1 79 ? -6.029 9.084 8.770 1.00 97.50 79 ALA A C 1
ATOM 647 O O . ALA A 1 79 ? -5.100 8.459 8.263 1.00 97.50 79 ALA A O 1
ATOM 648 N N . ASN A 1 80 ? -5.827 10.186 9.500 1.00 94.44 80 ASN A N 1
ATOM 649 C CA . ASN A 1 80 ? -4.493 10.731 9.760 1.00 94.44 80 ASN A CA 1
ATOM 650 C C . ASN A 1 80 ? -3.630 9.786 10.615 1.00 94.44 80 ASN A C 1
ATOM 652 O O . ASN A 1 80 ? -2.429 9.685 10.371 1.00 94.44 80 ASN A O 1
ATOM 656 N N . LYS A 1 81 ? -4.226 9.076 11.585 1.00 95.38 81 LYS A N 1
ATOM 657 C CA . LYS A 1 81 ? -3.524 8.044 12.366 1.00 95.38 81 LYS A CA 1
ATOM 658 C C . LYS A 1 81 ? -3.060 6.898 11.477 1.00 95.38 81 LYS A C 1
ATOM 660 O O . LYS A 1 81 ? -1.881 6.582 11.481 1.00 95.38 81 LYS A O 1
ATOM 665 N N . ILE A 1 82 ? -3.958 6.340 10.661 1.00 96.62 82 ILE A N 1
ATOM 666 C CA . ILE A 1 82 ? -3.628 5.252 9.725 1.00 96.62 82 ILE A CA 1
ATOM 667 C C . ILE A 1 82 ? -2.479 5.664 8.794 1.00 96.62 82 ILE A C 1
ATOM 669 O O . ILE A 1 82 ? -1.545 4.891 8.616 1.00 96.62 82 ILE A O 1
ATOM 673 N N . GLY A 1 83 ? -2.514 6.883 8.239 1.00 92.94 83 GLY A N 1
ATOM 674 C CA . GLY A 1 83 ? -1.405 7.411 7.434 1.00 92.94 83 GLY A CA 1
ATOM 675 C C . GLY A 1 83 ? -0.107 7.575 8.230 1.00 92.94 83 GLY A C 1
ATOM 676 O O . GLY A 1 83 ? 0.959 7.206 7.758 1.00 92.94 83 GLY A O 1
ATOM 677 N N . THR A 1 84 ? -0.175 8.061 9.468 1.00 90.06 84 THR A N 1
ATOM 678 C CA . THR A 1 84 ? 1.021 8.205 10.316 1.00 90.06 84 THR A CA 1
ATOM 679 C C . THR A 1 84 ? 1.678 6.851 10.587 1.00 90.06 84 THR A C 1
ATOM 681 O O . THR A 1 84 ? 2.878 6.710 10.370 1.00 90.06 84 THR A O 1
ATOM 684 N N . TYR A 1 85 ? 0.887 5.845 10.962 1.00 92.56 85 TYR A N 1
ATOM 685 C CA . TYR A 1 85 ? 1.369 4.489 11.225 1.00 92.56 85 TYR A CA 1
ATOM 686 C C . TYR A 1 85 ? 1.872 3.781 9.964 1.00 92.56 85 TYR A C 1
ATOM 688 O O . TYR A 1 85 ? 2.854 3.054 10.003 1.00 92.56 85 TYR A O 1
ATOM 696 N N . ASN A 1 86 ? 1.248 4.020 8.812 1.00 91.88 86 ASN A N 1
ATOM 697 C CA . ASN A 1 86 ? 1.728 3.480 7.543 1.00 91.88 86 ASN A CA 1
ATOM 698 C C . ASN A 1 86 ? 3.129 4.007 7.174 1.00 91.88 86 ASN A C 1
ATOM 700 O O . ASN A 1 86 ? 3.935 3.247 6.649 1.00 91.88 86 ASN A O 1
ATOM 704 N N . ARG A 1 87 ? 3.450 5.261 7.515 1.00 87.00 87 ARG A N 1
ATOM 705 C CA . ARG A 1 87 ? 4.804 5.833 7.397 1.00 87.00 87 ARG A CA 1
ATOM 706 C C . ARG A 1 87 ? 5.766 5.345 8.474 1.00 87.00 87 ARG A C 1
ATOM 708 O O . ARG A 1 87 ? 6.967 5.314 8.241 1.00 87.00 87 ARG A O 1
ATOM 715 N N . GLU A 1 88 ? 5.281 5.024 9.664 1.00 84.88 88 GLU A N 1
ATOM 716 C CA . GLU A 1 88 ? 6.134 4.547 10.756 1.00 84.88 88 GLU A CA 1
ATOM 717 C C . GLU A 1 88 ? 6.897 3.276 10.366 1.00 84.88 88 GLU A C 1
ATOM 719 O O . GLU A 1 88 ? 8.066 3.141 10.720 1.00 84.88 88 GLU A O 1
ATOM 724 N N . VAL A 1 89 ? 6.314 2.445 9.496 1.00 82.81 89 VAL A N 1
ATOM 725 C CA . VAL A 1 89 ? 6.997 1.287 8.908 1.00 82.81 89 VAL A CA 1
ATOM 726 C C . VAL A 1 89 ? 8.303 1.671 8.196 1.00 82.81 89 VAL A C 1
ATOM 728 O O . VAL A 1 89 ? 9.324 1.034 8.442 1.00 82.81 89 VAL A O 1
ATOM 731 N N . ASP A 1 90 ? 8.327 2.755 7.411 1.00 78.38 90 ASP A N 1
ATOM 732 C CA . ASP A 1 90 ? 9.556 3.252 6.762 1.00 78.38 90 ASP A CA 1
ATOM 733 C C . ASP A 1 90 ? 10.641 3.671 7.767 1.00 78.38 90 ASP A C 1
ATOM 735 O O . ASP A 1 90 ? 11.835 3.682 7.453 1.00 78.38 90 ASP A O 1
ATOM 739 N N . ILE A 1 91 ? 10.236 4.093 8.967 1.00 74.88 91 ILE A N 1
ATOM 740 C CA . ILE A 1 91 ? 11.122 4.652 9.995 1.00 74.88 91 ILE A CA 1
ATOM 741 C C . ILE A 1 91 ? 11.709 3.530 10.853 1.00 74.88 91 ILE A C 1
ATOM 743 O O . ILE A 1 91 ? 12.933 3.482 11.056 1.00 74.88 91 ILE A O 1
ATOM 747 N N . GLU A 1 92 ? 10.832 2.656 11.346 1.00 72.44 92 GLU A N 1
ATOM 748 C CA . GLU A 1 92 ? 11.151 1.534 12.230 1.00 72.44 92 GLU A CA 1
ATOM 749 C C . GLU A 1 92 ? 11.835 0.400 11.463 1.00 72.44 92 GLU A C 1
ATOM 751 O O . GLU A 1 92 ? 12.856 -0.127 11.906 1.00 72.44 92 GLU A O 1
ATOM 756 N N . TYR A 1 93 ? 11.340 0.083 10.265 1.00 71.50 93 TYR A N 1
ATOM 757 C CA . TYR A 1 93 ? 11.803 -1.040 9.444 1.00 71.50 93 TYR A CA 1
ATOM 758 C C . TYR A 1 93 ? 12.561 -0.596 8.188 1.00 71.50 93 TYR A C 1
ATOM 760 O O . TYR A 1 93 ? 12.648 -1.331 7.209 1.00 71.50 93 TYR A O 1
ATOM 768 N N . SER A 1 94 ? 13.172 0.590 8.245 1.00 70.44 94 SER A N 1
ATOM 769 C CA . SER A 1 94 ? 13.864 1.230 7.124 1.00 70.44 94 SER A CA 1
ATOM 770 C C . SER A 1 94 ? 14.761 0.280 6.319 1.00 70.44 94 SER A C 1
ATOM 772 O O . SER A 1 94 ? 15.805 -0.176 6.802 1.00 70.44 94 SER A O 1
ATOM 774 N N . ALA A 1 95 ? 14.418 0.082 5.041 1.00 64.31 95 ALA A N 1
ATOM 775 C CA . ALA A 1 95 ? 15.239 -0.675 4.095 1.00 64.31 95 ALA A CA 1
ATOM 776 C C . ALA A 1 95 ? 16.656 -0.094 3.955 1.00 64.31 95 ALA A C 1
ATOM 778 O O . ALA A 1 95 ? 17.630 -0.842 3.905 1.00 64.31 95 ALA A O 1
ATOM 779 N N . THR A 1 96 ? 16.796 1.236 3.983 1.00 62.19 96 THR A N 1
ATOM 780 C CA . THR A 1 96 ? 18.104 1.906 3.982 1.00 62.19 96 THR A CA 1
ATOM 781 C C . THR A 1 96 ? 18.929 1.522 5.200 1.00 62.19 96 THR A C 1
ATOM 783 O O . THR A 1 96 ? 20.097 1.161 5.056 1.00 62.19 96 THR A O 1
ATOM 786 N N . LYS A 1 97 ? 18.357 1.614 6.411 1.00 59.38 97 LYS A N 1
ATOM 787 C CA . LYS A 1 97 ? 19.083 1.207 7.622 1.00 59.38 97 LYS A CA 1
ATOM 788 C C . LYS A 1 97 ? 19.445 -0.276 7.535 1.00 59.38 97 LYS A C 1
ATOM 790 O O . LYS A 1 97 ? 20.571 -0.630 7.863 1.00 59.38 97 LYS A O 1
ATOM 795 N N . GLY A 1 98 ? 18.547 -1.112 7.016 1.00 58.47 98 GLY A N 1
ATOM 796 C CA . GLY A 1 98 ? 18.816 -2.518 6.716 1.00 58.47 98 GLY A CA 1
ATOM 797 C C . GLY A 1 98 ? 20.016 -2.724 5.795 1.00 58.47 98 GLY A C 1
ATOM 798 O O . GLY A 1 98 ? 20.894 -3.526 6.106 1.00 58.47 98 GLY A O 1
ATOM 799 N N . PHE A 1 99 ? 20.099 -1.961 4.706 1.00 57.81 99 PHE A N 1
ATOM 800 C CA . PHE A 1 99 ? 21.214 -1.999 3.762 1.00 57.81 99 PHE A CA 1
ATOM 801 C C . PHE A 1 99 ? 22.532 -1.527 4.396 1.00 57.81 99 PHE A C 1
ATOM 803 O O . PHE A 1 99 ? 23.544 -2.218 4.304 1.00 57.81 99 PHE A O 1
ATOM 810 N N . VAL A 1 100 ? 22.523 -0.376 5.077 1.00 57.94 100 VAL A N 1
ATOM 811 C CA . VAL A 1 100 ? 23.725 0.255 5.657 1.00 57.94 100 VAL A CA 1
ATOM 812 C C . VAL A 1 100 ? 24.244 -0.499 6.884 1.00 57.94 100 VAL A C 1
ATOM 814 O O . VAL A 1 100 ? 25.452 -0.661 7.043 1.00 57.94 100 VAL A O 1
ATOM 817 N N . PHE A 1 101 ? 23.343 -0.959 7.754 1.00 60.56 101 PHE A N 1
ATOM 818 C CA . PHE A 1 101 ? 23.665 -1.568 9.050 1.00 60.56 101 PHE A CA 1
ATOM 819 C C . PHE A 1 101 ? 23.455 -3.086 9.089 1.00 60.56 101 PHE A C 1
ATOM 821 O O . PHE A 1 101 ? 23.645 -3.695 10.139 1.00 60.56 101 PHE A O 1
ATOM 828 N N . ASN A 1 102 ? 23.113 -3.714 7.958 1.00 61.03 102 ASN A N 1
ATOM 829 C CA . ASN A 1 102 ? 22.991 -5.167 7.812 1.00 61.03 102 ASN A CA 1
ATOM 830 C C . ASN A 1 102 ? 21.925 -5.794 8.743 1.00 61.03 102 ASN A C 1
ATOM 832 O O . ASN A 1 102 ? 22.171 -6.828 9.366 1.00 61.03 102 ASN A O 1
ATOM 836 N N . THR A 1 103 ? 20.741 -5.175 8.848 1.00 55.31 103 THR A N 1
ATOM 837 C CA . THR A 1 103 ? 19.631 -5.656 9.698 1.00 55.31 103 THR A CA 1
ATOM 838 C C . THR A 1 103 ? 18.526 -6.379 8.896 1.00 55.31 103 THR A C 1
ATOM 840 O O . THR A 1 103 ? 18.358 -6.131 7.699 1.00 55.31 103 THR A O 1
ATOM 843 N N . PRO A 1 104 ? 17.775 -7.317 9.516 1.00 50.06 104 PRO A N 1
ATOM 844 C CA . PRO A 1 104 ? 16.877 -8.237 8.803 1.00 50.06 104 PRO A CA 1
ATOM 845 C C . PRO A 1 104 ? 15.488 -7.684 8.421 1.00 50.06 104 PRO A C 1
ATOM 847 O O . PRO A 1 104 ? 14.734 -8.393 7.763 1.00 50.06 104 PRO A O 1
ATOM 850 N N . CYS A 1 105 ? 15.133 -6.439 8.752 1.00 55.53 105 CYS A N 1
ATOM 851 C CA . CYS A 1 105 ? 13.766 -5.895 8.608 1.00 55.53 105 CYS A CA 1
ATOM 852 C C . CYS A 1 105 ? 13.314 -5.550 7.166 1.00 55.53 105 CYS A C 1
ATOM 854 O O . CYS A 1 105 ? 12.359 -4.811 6.961 1.00 55.53 105 CYS A O 1
ATOM 856 N N . LYS A 1 106 ? 13.995 -6.079 6.148 1.00 58.97 106 LYS A N 1
ATOM 857 C CA . LYS A 1 106 ? 13.886 -5.666 4.735 1.00 58.97 106 LYS A CA 1
ATOM 858 C C . LYS A 1 106 ? 12.744 -6.314 3.942 1.00 58.97 106 LYS A C 1
ATOM 860 O O . LYS A 1 106 ? 12.356 -5.794 2.899 1.00 58.97 106 LYS A O 1
ATOM 865 N N . TYR A 1 107 ? 12.211 -7.439 4.420 1.00 68.44 107 TYR A N 1
ATOM 866 C CA . TYR A 1 107 ? 11.193 -8.223 3.704 1.00 68.44 107 TYR A CA 1
ATOM 867 C C . TYR A 1 107 ? 9.776 -7.629 3.791 1.00 68.44 107 TYR A C 1
ATOM 869 O O . TYR A 1 107 ? 8.834 -8.135 3.179 1.00 68.44 107 TYR A O 1
ATOM 877 N N . ILE A 1 108 ? 9.640 -6.552 4.568 1.00 76.31 108 ILE A N 1
ATOM 878 C CA . ILE A 1 108 ? 8.447 -5.711 4.651 1.00 76.31 108 ILE A CA 1
ATOM 879 C C . ILE A 1 108 ? 8.339 -4.830 3.394 1.00 76.31 108 ILE A C 1
ATOM 881 O O . ILE A 1 108 ? 7.235 -4.580 2.924 1.00 76.31 108 ILE A O 1
ATOM 885 N N . HIS A 1 109 ? 9.474 -4.437 2.806 1.00 81.69 109 HIS A N 1
ATOM 886 C CA . HIS A 1 109 ? 9.529 -3.590 1.610 1.00 81.69 109 HIS A CA 1
ATOM 887 C C . HIS A 1 109 ? 9.750 -4.402 0.317 1.00 81.69 109 HIS A C 1
ATOM 889 O O . HIS A 1 109 ? 9.151 -4.138 -0.728 1.00 81.69 109 HIS A O 1
ATOM 895 N N . PHE A 1 110 ? 10.542 -5.479 0.388 1.00 84.69 110 PHE A N 1
ATOM 896 C CA . PHE A 1 110 ? 10.892 -6.321 -0.765 1.00 84.69 110 PHE A CA 1
ATOM 897 C C . PHE A 1 110 ? 10.541 -7.790 -0.541 1.00 84.69 110 PHE A C 1
ATOM 899 O O . PHE A 1 110 ? 10.449 -8.253 0.591 1.00 84.69 110 PHE A O 1
ATOM 906 N N . ASN A 1 111 ? 10.371 -8.550 -1.624 1.00 82.94 111 ASN A N 1
ATOM 907 C CA . ASN A 1 111 ? 10.116 -9.985 -1.513 1.00 82.94 111 ASN A CA 1
ATOM 908 C C . ASN A 1 111 ? 11.390 -10.738 -1.086 1.00 82.94 111 ASN A C 1
ATOM 910 O O . ASN A 1 111 ? 12.399 -10.712 -1.794 1.00 82.94 111 ASN A O 1
ATOM 914 N N . GLU A 1 112 ? 11.338 -11.444 0.042 1.00 78.62 112 GLU A N 1
ATOM 915 C CA . GLU A 1 112 ? 12.480 -12.172 0.609 1.00 78.62 112 GLU A CA 1
ATOM 916 C C . GLU A 1 112 ? 12.914 -13.387 -0.215 1.00 78.62 112 GLU A C 1
ATOM 918 O O . GLU A 1 112 ? 14.087 -13.755 -0.212 1.00 78.62 112 GLU A O 1
ATOM 923 N N . TYR A 1 113 ? 11.995 -14.048 -0.914 1.00 73.31 113 TYR A N 1
ATOM 924 C CA . TYR A 1 113 ? 12.286 -15.365 -1.476 1.00 73.31 113 TYR A CA 1
ATOM 925 C C . TYR A 1 113 ? 12.870 -15.267 -2.877 1.00 73.31 113 TYR A C 1
ATOM 927 O O . TYR A 1 113 ? 12.243 -14.687 -3.750 1.00 73.31 113 TYR A O 1
ATOM 935 N N . ALA A 1 114 ? 14.003 -15.916 -3.151 1.00 65.06 114 ALA A N 1
ATOM 936 C CA . ALA A 1 114 ? 14.674 -15.830 -4.454 1.00 65.06 114 ALA A CA 1
ATOM 937 C C . ALA A 1 114 ? 13.885 -16.444 -5.636 1.00 65.06 114 ALA A C 1
ATOM 939 O O . ALA A 1 114 ? 14.008 -15.971 -6.764 1.00 65.06 114 ALA A O 1
ATOM 940 N N . SER A 1 115 ? 13.059 -17.477 -5.417 1.00 62.50 115 SER A N 1
ATOM 941 C CA . SER A 1 115 ? 12.189 -18.055 -6.460 1.00 62.50 115 SER A CA 1
ATOM 942 C C . SER A 1 115 ? 11.102 -18.964 -5.877 1.00 62.50 115 SER A C 1
ATOM 944 O O . SER A 1 115 ? 11.275 -19.484 -4.780 1.00 62.50 115 SER A O 1
ATOM 946 N N . GLY A 1 116 ? 10.008 -19.178 -6.619 1.00 57.97 116 GLY A N 1
ATOM 947 C CA . GLY A 1 116 ? 9.028 -20.252 -6.374 1.00 57.97 116 GLY A CA 1
ATOM 948 C C . GLY A 1 116 ? 8.075 -20.082 -5.184 1.00 57.97 116 GLY A C 1
ATOM 949 O O . GLY A 1 116 ? 7.008 -20.685 -5.211 1.00 57.97 116 GLY A O 1
ATOM 950 N N . SER A 1 117 ? 8.421 -19.256 -4.197 1.00 71.25 117 SER A N 1
ATOM 951 C CA . SER A 1 117 ? 7.589 -18.997 -3.014 1.00 71.25 117 SER A CA 1
ATOM 952 C C . SER A 1 117 ? 6.671 -17.782 -3.174 1.00 71.25 117 SER A C 1
ATOM 954 O O . SER A 1 117 ? 6.943 -16.893 -3.998 1.00 71.25 117 SER A O 1
ATOM 956 N N . ASP A 1 118 ? 5.626 -17.752 -2.343 1.00 78.31 118 ASP A N 1
ATOM 957 C CA . ASP A 1 118 ? 4.699 -16.629 -2.169 1.00 78.31 118 ASP A CA 1
ATOM 958 C C . ASP A 1 118 ? 5.427 -15.350 -1.734 1.00 78.31 118 ASP A C 1
ATOM 960 O O . ASP A 1 118 ? 6.536 -15.395 -1.213 1.00 78.31 118 ASP A O 1
ATOM 964 N N . ASP A 1 119 ? 4.836 -14.182 -1.987 1.00 84.12 119 ASP A N 1
ATOM 965 C CA . ASP A 1 119 ? 5.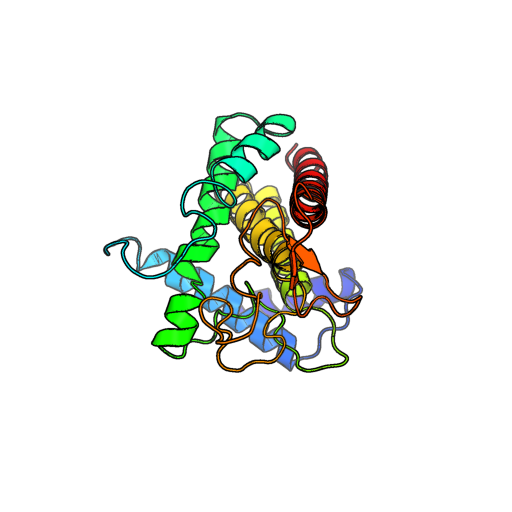473 -12.899 -1.680 1.00 84.12 119 ASP A CA 1
ATOM 966 C C . ASP A 1 119 ? 5.473 -12.645 -0.164 1.00 84.12 119 ASP A C 1
ATOM 968 O O . ASP A 1 119 ? 4.409 -12.561 0.454 1.00 84.12 119 ASP A O 1
ATOM 972 N N . SER A 1 120 ? 6.655 -12.484 0.443 1.00 82.00 120 SER A N 1
ATOM 973 C CA . SER A 1 120 ? 6.793 -12.280 1.898 1.00 82.00 120 SER A CA 1
ATOM 974 C C . SER A 1 120 ? 5.966 -11.100 2.418 1.00 82.00 120 SER A C 1
ATOM 976 O O . SER A 1 120 ? 5.500 -11.109 3.557 1.00 82.00 120 SER A O 1
ATOM 978 N N . ARG A 1 121 ? 5.718 -10.096 1.573 1.00 87.00 121 ARG A N 1
ATOM 979 C CA . ARG A 1 121 ? 4.916 -8.917 1.916 1.00 87.00 121 ARG A CA 1
ATOM 980 C C . ARG A 1 121 ? 3.444 -9.234 2.138 1.00 87.00 121 ARG A C 1
ATOM 982 O O . ARG A 1 121 ? 2.829 -8.627 3.011 1.00 87.00 121 ARG A O 1
ATOM 989 N N . ASP A 1 122 ? 2.886 -10.203 1.411 1.00 85.12 122 ASP A N 1
ATOM 990 C CA . ASP A 1 122 ? 1.504 -10.648 1.637 1.00 85.12 122 ASP A CA 1
ATOM 991 C C . ASP A 1 122 ? 1.365 -11.296 3.018 1.00 85.12 122 ASP A C 1
ATOM 993 O O . ASP A 1 122 ? 0.382 -11.077 3.733 1.00 85.12 122 ASP A O 1
ATOM 997 N N . TYR A 1 123 ? 2.376 -12.068 3.412 1.00 79.12 123 TYR A N 1
ATOM 998 C CA . TYR A 1 123 ? 2.428 -12.725 4.708 1.00 79.12 123 TYR A CA 1
ATOM 999 C C . TYR A 1 123 ? 2.537 -11.713 5.857 1.00 79.12 123 TYR A C 1
ATOM 1001 O O . TYR A 1 123 ? 1.733 -11.750 6.792 1.00 79.12 123 TYR A O 1
ATOM 1009 N N . VAL A 1 124 ? 3.456 -10.747 5.755 1.00 80.62 124 VAL A N 1
ATOM 1010 C CA . VAL A 1 124 ? 3.589 -9.656 6.737 1.00 80.62 124 VAL A CA 1
ATOM 1011 C C . VAL A 1 124 ? 2.294 -8.855 6.859 1.00 80.62 124 VAL A C 1
ATOM 1013 O O . VAL A 1 124 ? 1.803 -8.645 7.971 1.00 80.62 124 VAL A O 1
ATOM 1016 N N . ALA A 1 125 ? 1.702 -8.455 5.729 1.00 86.25 125 ALA A N 1
ATOM 1017 C CA . ALA A 1 125 ? 0.430 -7.739 5.717 1.00 86.25 125 ALA A CA 1
ATOM 1018 C C . ALA A 1 125 ? -0.660 -8.529 6.450 1.00 86.25 125 ALA A C 1
ATOM 1020 O O . ALA A 1 125 ? -1.390 -7.979 7.274 1.00 86.25 125 ALA A O 1
ATOM 1021 N N . SER A 1 126 ? -0.743 -9.836 6.186 1.00 81.69 126 SER A N 1
ATOM 1022 C CA . SER A 1 126 ? -1.730 -10.730 6.794 1.00 81.69 126 SER A CA 1
ATOM 1023 C C . SER A 1 126 ? -1.582 -10.811 8.313 1.00 81.69 126 SER A C 1
ATOM 1025 O O . SER A 1 126 ? -2.587 -10.755 9.024 1.00 81.69 126 SER A O 1
ATOM 1027 N N . MET A 1 127 ? -0.351 -10.876 8.830 1.00 78.88 127 MET A N 1
ATOM 1028 C CA . MET A 1 127 ? -0.108 -10.861 10.277 1.00 78.88 127 MET A CA 1
ATOM 1029 C C . MET A 1 127 ? -0.614 -9.567 10.920 1.00 78.88 127 MET A C 1
ATOM 1031 O O . MET A 1 127 ? -1.343 -9.612 11.912 1.00 78.88 127 MET A O 1
ATOM 1035 N N . TRP A 1 128 ? -0.295 -8.410 10.339 1.00 89.38 128 TRP A N 1
ATOM 1036 C CA . TRP A 1 128 ? -0.759 -7.127 10.870 1.00 89.38 128 TRP A CA 1
ATOM 1037 C C . TRP A 1 128 ? -2.269 -6.938 10.727 1.00 89.38 128 TRP A C 1
ATOM 1039 O O . TRP A 1 128 ? -2.908 -6.416 11.638 1.00 89.38 128 TRP A O 1
ATOM 1049 N N . PHE A 1 129 ? -2.882 -7.448 9.663 1.00 90.50 129 PHE A N 1
ATOM 1050 C CA . PHE A 1 129 ? -4.337 -7.493 9.545 1.00 90.50 129 PHE A CA 1
ATOM 1051 C C . PHE A 1 129 ? -4.992 -8.297 10.676 1.00 90.50 129 PHE A C 1
ATOM 1053 O O . PHE A 1 129 ? -5.961 -7.824 11.279 1.00 90.50 129 PHE A O 1
ATOM 1060 N N . VAL A 1 130 ? -4.443 -9.462 11.031 1.00 80.81 130 VAL A N 1
ATOM 1061 C CA . VAL A 1 130 ? -4.924 -10.259 12.173 1.00 80.81 130 VAL A CA 1
ATOM 1062 C C . VAL A 1 130 ? -4.748 -9.495 13.487 1.00 80.81 130 VAL A C 1
ATOM 1064 O O . VAL A 1 130 ? -5.701 -9.388 14.264 1.00 80.81 130 VAL A O 1
ATOM 1067 N N . SER A 1 131 ? -3.575 -8.905 13.726 1.00 80.50 131 SER A N 1
ATOM 1068 C CA . SER A 1 131 ? -3.310 -8.091 14.921 1.00 80.50 131 SER A CA 1
ATOM 1069 C C . SER A 1 131 ? -4.264 -6.901 15.032 1.00 80.50 131 SER A C 1
ATOM 1071 O O . SER A 1 131 ? -4.772 -6.608 16.115 1.00 80.50 131 SER A O 1
ATOM 1073 N N . SER A 1 132 ? -4.582 -6.264 13.905 1.00 86.62 132 SER A N 1
ATOM 1074 C CA . SER A 1 132 ? -5.530 -5.155 13.807 1.00 86.62 132 SER A CA 1
ATOM 1075 C C . SER A 1 132 ? -6.940 -5.563 14.249 1.00 86.62 132 SER A C 1
ATOM 1077 O O . SER A 1 132 ? -7.548 -4.908 15.101 1.00 86.62 132 SER A O 1
ATOM 1079 N N . GLU A 1 133 ? -7.446 -6.695 13.751 1.00 87.81 133 GLU A N 1
ATOM 1080 C CA . GLU A 1 133 ? -8.755 -7.218 14.156 1.00 87.81 133 GLU A CA 1
ATOM 1081 C C . GLU A 1 133 ? -8.791 -7.644 15.631 1.00 87.81 133 GLU A C 1
ATOM 1083 O O . GLU A 1 133 ? -9.781 -7.404 16.329 1.00 87.81 133 GLU A O 1
ATOM 1088 N N . LEU A 1 134 ? -7.720 -8.267 16.130 1.00 78.81 134 LEU A N 1
ATOM 1089 C CA . LEU A 1 134 ? -7.615 -8.683 17.531 1.00 78.81 134 LEU A CA 1
ATOM 1090 C C . LEU A 1 134 ? -7.597 -7.480 18.476 1.00 78.81 134 LEU A C 1
ATOM 1092 O O . LEU A 1 134 ? -8.333 -7.468 19.467 1.00 78.81 134 LEU A O 1
ATOM 1096 N N . ALA A 1 135 ? -6.803 -6.457 18.160 1.00 78.12 135 ALA A N 1
ATOM 1097 C CA . ALA A 1 135 ? -6.772 -5.204 18.903 1.00 78.12 135 ALA A CA 1
ATOM 1098 C C . ALA A 1 135 ? -8.161 -4.550 18.928 1.00 78.12 135 ALA A C 1
ATOM 1100 O O . ALA A 1 135 ? -8.644 -4.145 19.991 1.00 78.12 135 ALA A O 1
ATOM 1101 N N . TRP A 1 136 ? -8.861 -4.537 17.788 1.00 88.25 136 TRP A N 1
ATOM 1102 C CA . TRP A 1 136 ? -10.214 -3.993 17.698 1.00 88.25 136 TRP A CA 1
ATOM 1103 C C . TRP A 1 136 ? -11.200 -4.705 18.629 1.00 88.25 136 TRP A C 1
ATOM 1105 O O . TRP A 1 136 ? -11.917 -4.032 19.381 1.00 88.25 136 TRP A O 1
ATOM 1115 N N . LYS A 1 137 ? -11.203 -6.048 18.608 1.00 85.00 137 LYS A N 1
ATOM 1116 C CA . LYS A 1 137 ? -12.055 -6.911 19.450 1.00 85.00 137 LYS A CA 1
ATOM 1117 C C . LYS A 1 137 ? -11.775 -6.727 20.943 1.00 85.00 137 LYS A C 1
ATOM 1119 O O . LYS A 1 137 ? -12.697 -6.796 21.748 1.00 85.00 137 LYS A O 1
ATOM 1124 N N . LYS A 1 138 ? -10.524 -6.439 21.314 1.00 85.81 138 LYS A N 1
ATOM 1125 C CA . LYS A 1 138 ? -10.107 -6.146 22.697 1.00 85.81 138 LYS A CA 1
ATOM 1126 C C . LYS A 1 138 ? -10.375 -4.699 23.134 1.00 85.81 138 LYS A C 1
ATOM 1128 O O . LYS A 1 138 ? -10.013 -4.324 24.243 1.00 85.81 138 LYS A O 1
ATOM 1133 N N . GLY A 1 139 ? -10.970 -3.867 22.276 1.00 84.44 139 GLY A N 1
ATOM 1134 C CA . GLY A 1 139 ? -11.213 -2.451 22.566 1.00 84.44 139 GLY A CA 1
ATOM 1135 C C . GLY A 1 139 ? -9.969 -1.560 22.465 1.00 84.44 139 GLY A C 1
ATOM 1136 O O . GLY A 1 139 ? -10.045 -0.375 22.777 1.00 84.44 139 GLY A O 1
ATOM 1137 N N . GLN A 1 140 ? -8.839 -2.084 21.985 1.00 86.56 140 GLN A N 1
ATOM 1138 C CA . GLN A 1 140 ? -7.585 -1.351 21.799 1.00 86.56 140 GLN A CA 1
ATOM 1139 C C . GLN A 1 140 ? -7.602 -0.616 20.453 1.00 86.56 140 GLN A C 1
ATOM 1141 O O . GLN A 1 140 ? -6.944 -1.005 19.491 1.00 86.56 140 GLN A O 1
ATOM 1146 N N . LYS A 1 141 ? -8.419 0.438 20.369 1.00 92.62 141 LYS A N 1
ATOM 1147 C CA . LYS A 1 141 ? -8.711 1.135 19.106 1.00 92.62 141 LYS A CA 1
ATOM 1148 C C . LYS A 1 141 ? -7.468 1.737 18.453 1.00 92.62 141 LYS A C 1
ATOM 1150 O O . LYS A 1 141 ? -7.336 1.641 17.241 1.00 92.62 141 LYS A O 1
ATOM 1155 N N . GLU A 1 142 ? -6.550 2.287 19.246 1.00 91.81 142 GLU A N 1
ATOM 1156 C CA . GLU A 1 142 ? -5.309 2.854 18.710 1.00 91.81 142 GLU A CA 1
ATOM 1157 C C . GLU A 1 142 ? -4.438 1.794 18.039 1.00 91.81 142 GLU A C 1
ATOM 1159 O O . GLU A 1 142 ? -4.087 1.937 16.871 1.00 91.81 142 GLU A O 1
ATOM 1164 N N . ASN A 1 143 ? -4.205 0.678 18.731 1.00 85.25 143 ASN A N 1
ATOM 1165 C CA . ASN A 1 143 ? -3.434 -0.442 18.199 1.00 85.25 143 ASN A CA 1
ATOM 1166 C C . ASN A 1 143 ? -4.088 -1.021 16.937 1.00 85.25 143 ASN A C 1
ATOM 1168 O O . ASN A 1 143 ? -3.398 -1.404 15.998 1.00 85.25 143 ASN A O 1
ATOM 1172 N N . ALA A 1 144 ? -5.422 -1.051 16.874 1.00 89.62 144 ALA A N 1
ATOM 1173 C CA . ALA A 1 144 ? -6.130 -1.502 15.681 1.00 89.62 144 ALA A CA 1
ATOM 1174 C C . ALA A 1 144 ? -5.826 -0.614 14.459 1.00 89.62 144 ALA A C 1
ATOM 1176 O O . ALA A 1 144 ? -5.567 -1.137 13.373 1.00 89.62 144 ALA A O 1
ATOM 1177 N N . TYR A 1 145 ? -5.812 0.713 14.633 1.00 95.88 145 TYR A N 1
ATOM 1178 C CA . TYR A 1 145 ? -5.449 1.661 13.573 1.00 95.88 145 TYR A CA 1
ATOM 1179 C C . TYR A 1 145 ? -3.964 1.592 13.210 1.00 95.88 145 TYR A C 1
ATOM 1181 O O . TYR A 1 145 ? -3.636 1.683 12.028 1.00 95.88 145 TYR A O 1
ATOM 1189 N N . MET A 1 146 ? -3.095 1.384 14.202 1.00 94.31 146 MET A N 1
ATOM 1190 C CA . MET A 1 146 ? -1.660 1.176 14.008 1.00 94.31 146 MET A CA 1
ATOM 1191 C C . MET A 1 146 ? -1.391 -0.027 13.116 1.00 94.31 146 MET A C 1
ATOM 1193 O O . MET A 1 146 ? -0.837 0.122 12.030 1.00 94.31 146 MET A O 1
ATOM 1197 N N . TYR A 1 147 ? -1.887 -1.202 13.504 1.00 92.94 147 TYR A N 1
ATOM 1198 C CA . TYR A 1 147 ? -1.688 -2.414 12.719 1.00 92.94 147 TYR A CA 1
ATOM 1199 C C . TYR A 1 147 ? -2.356 -2.350 11.341 1.00 92.94 147 TYR A C 1
ATOM 1201 O O . TYR A 1 147 ? -1.837 -2.933 10.395 1.00 92.94 147 TYR A O 1
ATOM 1209 N N . LEU A 1 148 ? -3.468 -1.619 11.183 1.00 97.31 148 LEU A N 1
ATOM 1210 C CA . LEU A 1 148 ? -4.037 -1.371 9.854 1.00 97.31 148 LEU A CA 1
ATOM 1211 C C . LEU A 1 148 ? -3.084 -0.533 8.989 1.00 97.31 148 LEU A C 1
ATOM 1213 O O . LEU A 1 148 ? -2.856 -0.879 7.833 1.00 97.31 148 LEU A O 1
ATOM 1217 N N . GLY A 1 149 ? -2.512 0.544 9.536 1.00 95.38 149 GLY A N 1
ATOM 1218 C CA . GLY A 1 149 ? -1.493 1.338 8.846 1.00 95.38 149 GLY A CA 1
ATOM 1219 C C . GLY A 1 149 ? -0.284 0.491 8.451 1.00 95.38 149 GLY A C 1
ATOM 1220 O O . GLY A 1 149 ? 0.141 0.539 7.295 1.00 95.38 149 GLY A O 1
ATOM 1221 N N . TYR A 1 150 ? 0.198 -0.348 9.370 1.00 91.62 150 TYR A N 1
ATOM 1222 C CA . TYR A 1 150 ? 1.338 -1.232 9.132 1.00 91.62 150 TYR A CA 1
ATOM 1223 C C . TYR A 1 150 ? 1.026 -2.237 8.020 1.00 91.62 150 TYR A C 1
ATOM 1225 O O . TYR A 1 150 ? 1.790 -2.349 7.071 1.00 91.62 150 TYR A O 1
ATOM 1233 N N . ALA A 1 151 ? -0.138 -2.895 8.060 1.00 94.19 151 ALA A N 1
ATOM 1234 C CA . ALA A 1 151 ? -0.561 -3.882 7.062 1.00 94.19 151 ALA A CA 1
ATOM 1235 C C . ALA A 1 151 ? -0.657 -3.332 5.632 1.00 94.19 151 ALA A C 1
ATOM 1237 O O . ALA A 1 151 ? -0.382 -4.051 4.671 1.00 94.19 151 ALA A O 1
ATOM 1238 N N . LEU A 1 152 ? -1.047 -2.064 5.471 1.00 95.62 152 LEU A N 1
ATOM 1239 C CA . LEU A 1 152 ? -1.160 -1.437 4.152 1.00 95.62 152 LEU A CA 1
ATOM 1240 C C . LEU A 1 152 ? 0.203 -1.253 3.476 1.00 95.62 152 LEU A C 1
ATOM 1242 O O . LEU A 1 152 ? 0.283 -1.349 2.254 1.00 95.62 152 LEU A O 1
ATOM 1246 N N . HIS A 1 153 ? 1.253 -1.013 4.256 1.00 92.38 153 HIS A N 1
ATOM 1247 C CA . HIS A 1 153 ? 2.581 -0.657 3.765 1.00 92.38 153 HIS A CA 1
ATOM 1248 C C . HIS A 1 153 ? 3.199 -1.720 2.829 1.00 92.38 153 HIS A C 1
ATOM 1250 O O . HIS A 1 153 ? 3.410 -1.421 1.654 1.00 92.38 153 HIS A O 1
ATOM 1256 N N . PRO A 1 154 ? 3.391 -2.985 3.251 1.00 90.31 154 PRO A N 1
ATOM 1257 C CA . PRO A 1 154 ? 3.996 -4.022 2.413 1.00 90.31 154 PRO A CA 1
ATOM 1258 C C . PRO A 1 154 ? 3.182 -4.307 1.142 1.00 90.31 154 PRO A C 1
ATOM 1260 O O . PRO A 1 154 ? 3.740 -4.672 0.110 1.00 90.31 154 PRO A O 1
ATOM 1263 N N . LEU A 1 155 ? 1.858 -4.115 1.172 1.00 92.06 155 LEU A N 1
ATOM 1264 C CA . LEU A 1 155 ? 1.014 -4.273 -0.017 1.00 92.06 155 LEU A CA 1
ATOM 1265 C C . LEU A 1 155 ? 1.176 -3.122 -1.012 1.00 92.06 155 LEU A C 1
ATOM 1267 O O . LEU A 1 155 ? 1.109 -3.333 -2.223 1.00 92.06 155 LEU A O 1
ATOM 1271 N N . GLN A 1 156 ? 1.374 -1.904 -0.511 1.00 92.69 156 GLN A N 1
ATOM 1272 C CA . GLN A 1 156 ? 1.679 -0.742 -1.339 1.00 92.69 156 GLN A CA 1
ATOM 1273 C C . GLN A 1 156 ? 3.032 -0.926 -2.032 1.00 92.69 156 GLN A C 1
ATOM 1275 O O . GLN A 1 156 ? 3.103 -0.760 -3.253 1.00 92.69 156 GLN A O 1
ATOM 1280 N N . ASP A 1 157 ? 4.039 -1.371 -1.281 1.00 89.69 157 ASP A N 1
ATOM 1281 C CA . ASP A 1 157 ? 5.384 -1.671 -1.782 1.00 89.69 157 ASP A CA 1
ATOM 1282 C C . ASP A 1 157 ? 5.398 -2.849 -2.745 1.00 89.69 157 ASP A C 1
ATOM 1284 O O . ASP A 1 157 ? 6.083 -2.820 -3.765 1.00 89.69 157 ASP A O 1
ATOM 1288 N N . LYS A 1 158 ? 4.570 -3.870 -2.514 1.00 90.19 158 LYS A N 1
ATOM 1289 C CA . LYS A 1 158 ? 4.376 -4.946 -3.490 1.00 90.19 158 LYS A CA 1
ATOM 1290 C C . LYS A 1 158 ? 3.951 -4.408 -4.849 1.00 90.19 158 LYS A C 1
ATOM 1292 O O . LYS A 1 158 ? 4.468 -4.848 -5.880 1.00 90.19 158 LYS A O 1
ATOM 1297 N N . GLU A 1 159 ? 3.038 -3.442 -4.871 1.00 90.25 159 GLU A N 1
ATOM 1298 C CA . GLU A 1 159 ? 2.591 -2.860 -6.129 1.00 90.25 159 GLU A CA 1
ATOM 1299 C C . GLU A 1 159 ? 3.596 -1.870 -6.733 1.00 90.25 159 GLU A C 1
ATOM 1301 O O . GLU A 1 159 ? 3.824 -1.904 -7.949 1.00 90.25 159 GLU A O 1
ATOM 1306 N N . ALA A 1 160 ? 4.242 -1.050 -5.903 1.00 87.62 160 ALA A N 1
ATOM 1307 C CA . ALA A 1 160 ? 5.212 -0.048 -6.335 1.00 87.62 160 ALA A CA 1
ATOM 1308 C C . ALA A 1 160 ? 6.546 -0.676 -6.768 1.00 87.62 160 ALA A C 1
ATOM 1310 O O . ALA A 1 160 ? 7.038 -0.402 -7.862 1.00 87.62 160 ALA A O 1
ATOM 1311 N N . HIS A 1 161 ? 7.111 -1.571 -5.960 1.00 87.38 161 HIS A N 1
ATOM 1312 C CA . HIS A 1 161 ? 8.435 -2.168 -6.165 1.00 87.38 161 HIS A CA 1
ATOM 1313 C C . HIS A 1 161 ? 8.392 -3.504 -6.902 1.00 87.38 161 HIS A C 1
ATOM 1315 O O . HIS A 1 161 ? 9.407 -3.927 -7.452 1.00 87.38 161 HIS A O 1
ATOM 1321 N N . GLY A 1 162 ? 7.230 -4.157 -7.007 1.00 89.38 162 GLY A N 1
ATOM 1322 C CA . GLY A 1 162 ? 7.119 -5.411 -7.751 1.00 89.38 162 GLY A CA 1
ATOM 1323 C C . GLY A 1 162 ? 8.094 -6.451 -7.200 1.00 89.38 162 GLY A C 1
ATOM 1324 O O . GLY A 1 162 ? 8.109 -6.703 -6.004 1.00 89.38 162 GLY A O 1
ATOM 1325 N N . GLN A 1 163 ? 8.917 -7.048 -8.057 1.00 90.69 163 GLN A N 1
ATOM 1326 C CA . GLN A 1 163 ? 9.953 -8.019 -7.678 1.00 90.69 163 GLN A CA 1
ATOM 1327 C C . GLN A 1 163 ? 11.369 -7.448 -7.833 1.00 90.69 163 GLN A C 1
ATOM 1329 O O . GLN A 1 163 ? 12.325 -8.200 -8.039 1.00 90.69 163 GLN A O 1
ATOM 1334 N N . ILE A 1 164 ? 11.509 -6.122 -7.783 1.00 87.69 164 ILE A N 1
ATOM 1335 C CA . ILE A 1 164 ? 12.818 -5.480 -7.666 1.00 87.69 164 ILE A CA 1
ATOM 1336 C C . ILE A 1 164 ? 13.506 -6.019 -6.410 1.00 87.69 164 ILE A C 1
ATOM 1338 O O . ILE A 1 164 ? 12.883 -6.144 -5.359 1.00 87.69 164 ILE A O 1
ATOM 1342 N N . ASP A 1 165 ? 14.774 -6.395 -6.571 1.00 81.94 165 ASP A N 1
ATOM 1343 C CA . ASP A 1 165 ? 15.660 -6.908 -5.522 1.00 81.94 165 ASP A CA 1
ATOM 1344 C C . ASP A 1 165 ? 15.103 -8.102 -4.722 1.00 81.94 165 ASP A C 1
ATOM 1346 O O . ASP A 1 165 ? 15.498 -8.371 -3.586 1.00 81.94 165 ASP A O 1
ATOM 1350 N N . ARG A 1 166 ? 14.200 -8.864 -5.350 1.00 85.88 166 ARG A N 1
ATOM 1351 C CA . ARG A 1 166 ? 13.673 -10.120 -4.820 1.00 85.88 166 ARG A CA 1
ATOM 1352 C C . ARG A 1 166 ? 14.814 -11.071 -4.453 1.00 85.88 166 ARG A C 1
ATOM 1354 O O . ARG A 1 166 ? 15.645 -11.391 -5.300 1.00 85.88 166 ARG A O 1
ATOM 1361 N N . GLY A 1 167 ? 14.800 -11.597 -3.230 1.00 78.69 167 GLY A N 1
ATOM 1362 C CA . GLY A 1 167 ? 15.807 -12.556 -2.768 1.00 78.69 167 GLY A CA 1
ATOM 1363 C C . GLY A 1 167 ? 17.172 -11.955 -2.452 1.00 78.69 167 GLY A C 1
ATOM 1364 O O . GLY A 1 167 ? 18.071 -12.686 -2.033 1.00 78.69 167 GLY A O 1
ATOM 1365 N N . GLU A 1 168 ? 17.349 -10.646 -2.636 1.00 76.38 168 GLU A N 1
ATOM 1366 C CA . GLU A 1 168 ? 18.634 -10.014 -2.397 1.00 76.38 168 GLU A CA 1
ATOM 1367 C C . GLU A 1 168 ? 18.918 -9.902 -0.903 1.00 76.38 168 GLU A C 1
ATOM 1369 O O . GLU A 1 168 ? 18.090 -9.498 -0.080 1.00 76.38 168 GLU A O 1
ATOM 1374 N N . LYS A 1 169 ? 20.162 -10.217 -0.534 1.00 69.19 169 LYS A N 1
ATOM 1375 C CA . LYS A 1 169 ? 20.609 -10.036 0.848 1.00 69.19 169 LYS A CA 1
ATOM 1376 C C . LYS A 1 169 ? 20.629 -8.551 1.227 1.00 69.19 169 LYS A C 1
ATOM 1378 O O . LYS A 1 169 ? 20.394 -8.236 2.392 1.00 69.19 169 LYS A O 1
ATOM 1383 N N . TYR A 1 170 ? 20.868 -7.672 0.257 1.00 70.62 170 TYR A N 1
ATOM 1384 C CA . TYR A 1 170 ? 20.986 -6.226 0.426 1.00 70.62 170 TYR A CA 1
ATOM 1385 C C . TYR A 1 170 ? 20.251 -5.511 -0.717 1.00 70.62 170 TYR A C 1
ATOM 1387 O O . TYR A 1 170 ? 20.906 -5.088 -1.670 1.00 70.62 170 TYR A O 1
ATOM 1395 N N . PRO A 1 171 ? 18.908 -5.418 -0.664 1.00 70.00 171 PRO A N 1
ATOM 1396 C CA . PRO A 1 171 ? 18.146 -4.709 -1.684 1.00 70.00 171 PRO A CA 1
ATOM 1397 C C . PRO A 1 171 ? 18.579 -3.240 -1.717 1.00 70.00 171 PRO A C 1
ATOM 1399 O O . PRO A 1 171 ? 18.760 -2.607 -0.674 1.00 70.00 171 PRO A O 1
ATOM 1402 N N . ALA A 1 172 ? 18.810 -2.728 -2.918 1.00 65.56 172 ALA A N 1
ATOM 1403 C CA . ALA A 1 172 ? 19.374 -1.413 -3.172 1.00 65.56 172 ALA A CA 1
ATOM 1404 C C . ALA A 1 172 ? 18.808 -0.878 -4.487 1.00 65.56 172 ALA A C 1
ATOM 1406 O O . ALA A 1 172 ? 19.529 -0.685 -5.468 1.00 65.56 172 ALA A O 1
ATOM 1407 N N . HIS A 1 173 ? 17.503 -0.608 -4.518 1.00 68.06 173 HIS A N 1
ATOM 1408 C CA . HIS A 1 173 ? 16.863 -0.091 -5.724 1.00 68.06 173 HIS A CA 1
ATOM 1409 C C . HIS A 1 173 ? 17.267 1.357 -6.020 1.00 68.06 173 HIS A C 1
ATOM 1411 O O . HIS A 1 173 ? 17.120 1.805 -7.152 1.00 68.06 173 HIS A O 1
ATOM 1417 N N . THR A 1 174 ? 17.815 2.078 -5.035 1.00 64.25 174 THR A N 1
ATOM 1418 C CA . THR A 1 174 ? 18.075 3.525 -5.087 1.00 64.25 174 THR A CA 1
ATOM 1419 C C . THR A 1 174 ? 19.317 3.937 -5.885 1.00 64.25 174 THR A C 1
ATOM 1421 O O . THR A 1 174 ? 19.427 5.112 -6.238 1.00 64.25 174 THR A O 1
ATOM 1424 N N . TYR A 1 175 ? 20.242 3.024 -6.220 1.00 59.50 175 TYR A N 1
ATOM 1425 C CA . TYR A 1 175 ? 21.405 3.375 -7.050 1.00 59.50 175 TYR A CA 1
ATOM 1426 C C . TYR A 1 175 ? 22.063 2.169 -7.743 1.00 59.50 175 TYR A C 1
ATOM 1428 O O . TYR A 1 175 ? 23.093 1.656 -7.303 1.00 59.50 175 TYR A O 1
ATOM 1436 N N . ILE A 1 176 ? 21.500 1.741 -8.877 1.00 65.19 176 ILE A N 1
ATOM 1437 C CA . ILE A 1 176 ? 22.101 0.712 -9.740 1.00 65.19 176 ILE A CA 1
ATOM 1438 C C . ILE A 1 176 ? 22.428 1.332 -11.102 1.00 65.19 176 ILE A C 1
ATOM 1440 O O . ILE A 1 176 ? 21.538 1.727 -11.857 1.00 65.19 176 ILE A O 1
ATOM 1444 N N . VAL A 1 177 ? 23.722 1.413 -11.429 1.00 67.38 177 VAL A N 1
ATOM 1445 C CA . VAL A 1 177 ? 24.202 1.954 -12.711 1.00 67.38 177 VAL A CA 1
ATOM 1446 C C . VAL A 1 177 ? 23.618 1.140 -13.868 1.00 67.38 177 VAL A C 1
ATOM 1448 O O . VAL A 1 177 ? 23.803 -0.071 -13.941 1.00 67.38 177 VAL A O 1
ATOM 1451 N N . GLY A 1 178 ? 22.930 1.819 -14.789 1.00 72.88 178 GLY A N 1
ATOM 1452 C CA . GLY A 1 178 ? 22.319 1.192 -15.965 1.00 72.88 178 GLY A CA 1
ATOM 1453 C C . GLY A 1 178 ? 20.944 0.557 -15.727 1.00 72.88 178 GLY A C 1
ATOM 1454 O O . GLY A 1 178 ? 20.423 -0.075 -16.642 1.00 72.88 178 GLY A O 1
ATOM 1455 N N . SER A 1 179 ? 20.346 0.734 -14.544 1.00 82.56 179 SER A N 1
ATOM 1456 C CA . SER A 1 179 ? 19.000 0.252 -14.223 1.00 82.56 179 SER A CA 1
ATOM 1457 C C . SER A 1 179 ? 18.047 1.402 -13.893 1.00 82.56 179 SER A C 1
ATOM 1459 O O . SER A 1 179 ? 18.424 2.407 -13.288 1.00 82.56 179 SER A O 1
ATOM 1461 N N . ASN A 1 180 ? 16.776 1.225 -14.254 1.00 86.81 180 ASN A N 1
ATOM 1462 C CA . ASN A 1 180 ? 15.715 2.190 -13.975 1.00 86.81 180 ASN A CA 1
ATOM 1463 C C . ASN A 1 180 ? 14.966 1.877 -12.671 1.00 86.81 180 ASN A C 1
ATOM 1465 O O . ASN A 1 180 ? 13.967 2.525 -12.380 1.00 86.81 180 ASN A O 1
ATOM 1469 N N . ARG A 1 181 ? 15.415 0.890 -11.883 1.00 85.06 181 ARG A N 1
ATOM 1470 C CA . ARG A 1 181 ? 14.758 0.452 -10.635 1.00 85.06 181 ARG A CA 1
ATOM 1471 C C . ARG A 1 181 ? 14.572 1.560 -9.602 1.00 85.06 181 ARG A C 1
ATOM 1473 O O . ARG A 1 181 ? 13.596 1.528 -8.868 1.00 85.06 181 ARG A O 1
ATOM 1480 N N . HIS A 1 182 ? 15.445 2.563 -9.588 1.00 82.12 182 HIS A N 1
ATOM 1481 C CA . HIS A 1 182 ? 15.339 3.714 -8.686 1.00 82.12 182 HIS A CA 1
ATOM 1482 C C . HIS A 1 182 ? 14.096 4.579 -8.946 1.00 82.12 182 HIS A C 1
ATOM 1484 O O . HIS A 1 182 ? 13.665 5.316 -8.070 1.00 82.12 182 HIS A O 1
ATOM 1490 N N . HIS A 1 183 ? 13.474 4.438 -10.118 1.00 85.94 183 HIS A N 1
ATOM 1491 C CA . HIS A 1 183 ? 12.187 5.050 -10.434 1.00 85.94 183 HIS A CA 1
ATOM 1492 C C . HIS A 1 183 ? 10.991 4.236 -9.926 1.00 85.94 183 HIS A C 1
ATOM 1494 O O . HIS A 1 183 ? 9.841 4.531 -10.260 1.00 85.94 183 HIS A O 1
ATOM 1500 N N . ALA A 1 184 ? 11.217 3.182 -9.133 1.00 84.38 184 ALA A N 1
ATOM 1501 C CA . ALA A 1 184 ? 10.121 2.422 -8.545 1.00 84.38 184 ALA A CA 1
ATOM 1502 C C . ALA A 1 184 ? 9.213 3.296 -7.676 1.00 84.38 184 ALA A C 1
ATOM 1504 O O . ALA A 1 184 ? 8.008 3.056 -7.636 1.00 84.38 184 ALA A O 1
ATOM 1505 N N . ASP A 1 185 ? 9.807 4.353 -7.132 1.00 79.38 185 ASP A N 1
ATOM 1506 C CA . ASP A 1 185 ? 9.215 5.369 -6.281 1.00 79.38 185 ASP A CA 1
ATOM 1507 C C . ASP A 1 185 ? 8.566 6.537 -7.074 1.00 79.38 185 ASP A C 1
ATOM 1509 O O . ASP A 1 185 ? 7.921 7.422 -6.514 1.00 79.38 185 ASP A O 1
ATOM 1513 N N . ASP A 1 186 ? 8.645 6.562 -8.402 1.00 84.56 186 ASP A N 1
ATOM 1514 C CA . ASP A 1 186 ? 8.000 7.625 -9.176 1.00 84.56 186 ASP A CA 1
ATOM 1515 C C . ASP A 1 186 ? 6.496 7.345 -9.365 1.00 84.56 186 ASP A C 1
ATOM 1517 O O . ASP A 1 186 ? 6.086 6.271 -9.817 1.00 84.56 186 ASP A O 1
ATOM 1521 N N . GLU A 1 187 ? 5.655 8.340 -9.053 1.00 84.88 187 GLU A N 1
ATOM 1522 C CA . GLU A 1 187 ? 4.193 8.259 -9.217 1.00 84.88 187 GLU A CA 1
ATOM 1523 C C . GLU A 1 187 ? 3.772 8.139 -10.691 1.00 84.88 187 GLU A C 1
ATOM 1525 O O . GLU A 1 187 ? 2.756 7.510 -11.010 1.00 84.88 187 GLU A O 1
ATOM 1530 N N . THR A 1 188 ? 4.535 8.766 -11.586 1.00 87.56 188 THR A N 1
ATOM 1531 C CA . THR A 1 188 ? 4.255 8.825 -13.020 1.00 87.56 188 THR A CA 1
ATOM 1532 C C . THR A 1 188 ? 5.417 8.274 -13.837 1.00 87.56 188 THR A C 1
ATOM 1534 O O . THR A 1 188 ? 6.512 8.077 -13.331 1.00 87.56 188 THR A O 1
ATOM 1537 N N . ASP A 1 189 ? 5.197 8.085 -15.134 1.00 89.38 189 ASP A N 1
ATOM 1538 C CA . ASP A 1 189 ? 6.225 7.871 -16.161 1.00 89.38 189 ASP A CA 1
ATOM 1539 C C . ASP A 1 189 ? 6.937 6.515 -16.179 1.00 89.38 189 ASP A C 1
ATOM 1541 O O . ASP A 1 189 ? 7.668 6.264 -17.135 1.00 89.38 189 ASP A O 1
ATOM 1545 N N . TRP A 1 190 ? 6.736 5.624 -15.206 1.00 91.06 190 TRP A N 1
ATOM 1546 C CA . TRP A 1 190 ? 7.501 4.374 -15.120 1.00 91.06 190 TRP A CA 1
ATOM 1547 C C . TRP A 1 190 ? 6.620 3.148 -14.944 1.00 91.06 190 TRP A C 1
ATOM 1549 O O . TRP A 1 190 ? 5.778 3.082 -14.051 1.00 91.06 190 TRP A O 1
ATOM 1559 N N . GLU A 1 191 ? 6.850 2.150 -15.795 1.00 92.75 191 GLU A N 1
ATOM 1560 C CA . GLU A 1 191 ? 6.067 0.918 -15.863 1.00 92.75 191 GLU A CA 1
ATOM 1561 C C . GLU A 1 191 ? 6.962 -0.313 -15.966 1.00 92.75 191 GLU A C 1
ATOM 1563 O O . GLU A 1 191 ? 8.121 -0.232 -16.381 1.00 92.75 191 GLU A O 1
ATOM 1568 N N . TRP A 1 192 ? 6.402 -1.479 -15.641 1.00 94.00 192 TRP A N 1
ATOM 1569 C CA . TRP A 1 192 ? 7.114 -2.749 -15.742 1.00 94.00 192 TRP A CA 1
ATOM 1570 C C . TRP A 1 192 ? 7.533 -3.048 -17.185 1.00 94.00 192 TRP A C 1
ATOM 1572 O O . TRP A 1 192 ? 6.751 -2.937 -18.135 1.00 94.00 192 TRP A O 1
ATOM 1582 N N . THR A 1 193 ? 8.786 -3.461 -17.361 1.00 92.12 193 THR A N 1
ATOM 1583 C CA . THR A 1 193 ? 9.294 -3.936 -18.658 1.00 92.12 193 THR A CA 1
ATOM 1584 C C . THR A 1 193 ? 8.682 -5.275 -19.061 1.00 92.12 193 THR A C 1
ATOM 1586 O O . THR A 1 193 ? 8.536 -5.545 -20.252 1.00 92.12 193 THR A O 1
ATOM 1589 N N . ASN A 1 194 ? 8.331 -6.105 -18.077 1.00 88.94 194 ASN A N 1
ATOM 1590 C CA . ASN A 1 194 ? 7.905 -7.488 -18.242 1.00 88.94 194 ASN A CA 1
ATOM 1591 C C . ASN A 1 194 ? 6.934 -7.911 -17.120 1.00 88.94 194 ASN A C 1
ATOM 1593 O O . ASN A 1 194 ? 6.741 -7.199 -16.134 1.00 88.94 194 ASN A O 1
ATOM 1597 N N . SER A 1 195 ? 6.347 -9.102 -17.254 1.00 88.44 195 SER A N 1
ATOM 1598 C CA . SER A 1 195 ? 5.436 -9.686 -16.258 1.00 88.44 195 SER A CA 1
ATOM 1599 C C . SER A 1 195 ? 6.113 -10.096 -14.949 1.00 88.44 195 SER A C 1
ATOM 1601 O O . SER A 1 195 ? 5.423 -10.282 -13.953 1.00 88.44 195 SER A O 1
ATOM 1603 N N . ASN A 1 196 ? 7.444 -10.222 -14.926 1.00 88.25 196 ASN A N 1
ATOM 1604 C CA . ASN A 1 196 ? 8.199 -10.531 -13.710 1.00 88.25 196 ASN A CA 1
ATOM 1605 C C . ASN A 1 196 ? 8.330 -9.311 -12.788 1.00 88.25 196 ASN A C 1
ATOM 1607 O O . ASN A 1 196 ? 8.717 -9.479 -11.638 1.00 88.25 196 ASN A O 1
ATOM 1611 N N . ARG A 1 197 ? 8.003 -8.099 -13.268 1.00 91.38 197 ARG A N 1
ATOM 1612 C CA . ARG A 1 197 ? 7.980 -6.852 -12.480 1.00 91.38 197 ARG A CA 1
ATOM 1613 C C . ARG A 1 197 ? 9.308 -6.544 -11.771 1.00 91.38 197 ARG A C 1
ATOM 1615 O O . ARG A 1 197 ? 9.303 -6.056 -10.650 1.00 91.38 197 ARG A O 1
ATOM 1622 N N . ASN A 1 198 ? 10.441 -6.847 -12.400 1.00 89.19 198 ASN A N 1
ATOM 1623 C CA . ASN A 1 198 ? 11.776 -6.694 -11.802 1.00 89.19 198 ASN A CA 1
ATOM 1624 C C . ASN A 1 198 ? 12.633 -5.580 -12.435 1.00 89.19 198 ASN A C 1
ATOM 1626 O O . ASN A 1 198 ? 13.761 -5.358 -12.007 1.00 89.19 198 ASN A O 1
ATOM 1630 N N . GLU A 1 199 ? 12.122 -4.887 -13.457 1.00 90.38 199 GLU A N 1
ATOM 1631 C CA . GLU A 1 199 ? 12.811 -3.782 -14.134 1.00 90.38 199 GLU A CA 1
ATOM 1632 C C . GLU A 1 199 ? 11.793 -2.819 -14.759 1.00 90.38 199 GLU A C 1
ATOM 1634 O O . GLU A 1 199 ? 10.700 -3.243 -15.168 1.00 90.38 199 GLU A O 1
ATOM 1639 N N . LEU A 1 200 ? 12.166 -1.541 -14.878 1.00 92.19 200 LEU A N 1
ATOM 1640 C CA . LEU A 1 200 ? 11.286 -0.459 -15.322 1.00 92.19 200 LEU A CA 1
ATOM 1641 C C . LEU A 1 200 ? 11.672 0.121 -16.688 1.00 92.19 200 LEU A C 1
ATOM 1643 O O . LEU A 1 200 ? 12.841 0.193 -17.071 1.00 92.19 200 LEU A O 1
ATOM 1647 N N . LYS A 1 201 ? 10.654 0.568 -17.424 1.00 94.25 201 LYS A N 1
ATOM 1648 C CA . LYS A 1 201 ? 10.779 1.368 -18.648 1.00 94.25 201 LYS A CA 1
ATOM 1649 C C . LYS A 1 201 ? 10.024 2.677 -18.497 1.00 94.25 201 LYS A C 1
ATOM 1651 O O . LYS A 1 201 ? 8.972 2.726 -17.858 1.00 94.25 201 LYS A O 1
ATOM 1656 N N . LYS A 1 202 ? 10.531 3.709 -19.165 1.00 95.12 202 LYS A N 1
ATOM 1657 C CA . LYS A 1 202 ? 9.860 5.001 -19.239 1.00 95.12 202 LYS A CA 1
ATOM 1658 C C . LYS A 1 202 ? 8.646 4.924 -20.170 1.00 95.12 202 LYS A C 1
ATOM 1660 O O . LYS A 1 202 ? 8.776 4.561 -21.338 1.00 95.12 202 LYS A O 1
ATOM 1665 N N . VAL A 1 203 ? 7.478 5.287 -19.655 1.00 96.19 203 VAL A N 1
ATOM 1666 C CA . VAL A 1 203 ? 6.195 5.418 -20.352 1.00 96.19 203 VAL A CA 1
ATOM 1667 C C . VAL A 1 203 ? 5.565 6.752 -19.926 1.00 96.19 203 VAL A C 1
ATOM 1669 O O . VAL A 1 203 ? 4.837 6.788 -18.934 1.00 96.19 203 VAL A O 1
ATOM 1672 N N . PRO A 1 204 ? 5.854 7.859 -20.640 1.00 95.19 204 PRO A N 1
ATOM 1673 C CA . PRO A 1 204 ? 5.427 9.199 -20.239 1.00 95.19 204 PRO A CA 1
ATOM 1674 C C . PRO A 1 204 ? 3.923 9.307 -19.953 1.00 95.19 204 PRO A C 1
ATOM 1676 O O . PRO A 1 204 ? 3.097 8.837 -20.735 1.00 95.19 204 PRO A O 1
ATOM 1679 N N . GLY A 1 205 ? 3.573 9.937 -18.835 1.00 89.69 205 GLY A N 1
ATOM 1680 C CA . GLY A 1 205 ? 2.211 10.148 -18.351 1.00 89.69 205 GLY A CA 1
ATOM 1681 C C . GLY A 1 205 ? 1.550 8.924 -17.715 1.00 89.69 205 GLY A C 1
ATOM 1682 O O . GLY A 1 205 ? 0.440 9.048 -17.193 1.00 89.69 205 GLY A O 1
ATOM 1683 N N . SER A 1 206 ? 2.186 7.748 -17.737 1.00 93.12 206 SER A N 1
ATOM 1684 C CA . SER A 1 206 ? 1.594 6.549 -17.142 1.00 93.12 206 SER A CA 1
ATOM 1685 C C . SER A 1 206 ? 1.516 6.656 -15.623 1.00 93.12 206 SER A C 1
ATOM 1687 O O . SER A 1 206 ? 2.411 7.208 -14.997 1.00 93.12 206 SER A O 1
ATOM 1689 N N . ARG A 1 207 ? 0.446 6.108 -15.041 1.00 89.31 207 ARG A N 1
ATOM 1690 C CA . ARG A 1 207 ? 0.209 5.995 -13.588 1.00 89.31 207 ARG A CA 1
ATOM 1691 C C . ARG A 1 207 ? -0.259 4.592 -13.205 1.00 89.31 207 ARG A C 1
ATOM 1693 O O . ARG A 1 207 ? -0.919 4.428 -12.184 1.00 89.31 207 ARG A O 1
ATOM 1700 N N . ALA A 1 208 ? -0.030 3.577 -14.041 1.00 88.94 208 ALA A N 1
ATOM 1701 C CA . ALA A 1 208 ? -0.673 2.280 -13.851 1.00 88.94 208 ALA A CA 1
ATOM 1702 C C . ALA A 1 208 ? -0.182 1.593 -12.569 1.00 88.94 208 ALA A C 1
ATOM 1704 O O . ALA A 1 208 ? -1.016 1.129 -11.791 1.00 88.94 208 ALA A O 1
ATOM 1705 N N . ARG A 1 209 ? 1.130 1.623 -12.285 1.00 89.31 209 ARG A N 1
ATOM 1706 C CA . ARG A 1 209 ? 1.678 1.122 -11.006 1.00 89.31 209 ARG A CA 1
ATOM 1707 C C . ARG A 1 209 ? 1.115 1.869 -9.798 1.00 89.31 209 ARG A C 1
ATOM 1709 O O . ARG A 1 209 ? 0.577 1.241 -8.893 1.00 89.31 209 ARG A O 1
ATOM 1716 N N . TYR A 1 210 ? 1.144 3.202 -9.824 1.00 87.38 210 TYR A N 1
ATOM 1717 C CA . TYR A 1 210 ? 0.572 4.022 -8.753 1.00 87.38 210 TYR A CA 1
ATOM 1718 C C . TYR A 1 210 ? -0.920 3.729 -8.528 1.00 87.38 210 TYR A C 1
ATOM 1720 O O . TYR A 1 210 ? -1.377 3.567 -7.398 1.00 87.38 210 TYR A O 1
ATOM 1728 N N . ASN A 1 211 ? -1.699 3.605 -9.603 1.00 87.31 211 ASN A N 1
ATOM 1729 C CA . ASN A 1 211 ? -3.119 3.279 -9.513 1.00 87.31 211 ASN A CA 1
ATOM 1730 C C . ASN A 1 211 ? -3.355 1.876 -8.929 1.00 87.31 211 ASN A C 1
ATOM 1732 O O . ASN A 1 211 ? -4.344 1.689 -8.218 1.00 87.31 211 ASN A O 1
ATOM 1736 N N . ALA A 1 212 ? -2.462 0.911 -9.173 1.00 89.25 212 ALA A N 1
ATOM 1737 C CA . ALA A 1 212 ? -2.510 -0.403 -8.531 1.00 89.25 212 ALA A CA 1
ATOM 1738 C C . ALA A 1 212 ? -2.297 -0.289 -7.010 1.00 89.25 212 ALA A C 1
ATOM 1740 O O . ALA A 1 212 ? -3.122 -0.796 -6.246 1.00 89.25 212 ALA A O 1
ATOM 1741 N N . THR A 1 213 ? -1.290 0.475 -6.568 1.00 90.44 213 THR A N 1
ATOM 1742 C CA . THR A 1 213 ? -1.064 0.816 -5.150 1.00 90.44 213 THR A CA 1
ATOM 1743 C C . THR A 1 213 ? -2.299 1.479 -4.520 1.00 90.44 213 THR A C 1
ATOM 1745 O O . THR A 1 213 ? -2.752 1.092 -3.437 1.00 90.44 213 THR A O 1
ATOM 1748 N N . VAL A 1 214 ? -2.902 2.463 -5.195 1.00 89.25 214 VAL A N 1
ATOM 1749 C CA . VAL A 1 214 ? -4.131 3.122 -4.717 1.00 89.25 214 VAL A CA 1
ATOM 1750 C C . VAL A 1 214 ? -5.284 2.123 -4.608 1.00 89.25 214 VAL A C 1
ATOM 1752 O O . VAL A 1 214 ? -6.031 2.148 -3.627 1.00 89.25 214 VAL A O 1
ATOM 1755 N N . SER A 1 215 ? -5.436 1.241 -5.596 1.00 90.00 215 SER A N 1
ATOM 1756 C CA . SER A 1 215 ? -6.504 0.242 -5.643 1.00 90.00 215 SER A CA 1
ATOM 1757 C C . SER A 1 215 ? -6.409 -0.756 -4.487 1.00 90.00 215 SER A C 1
ATOM 1759 O O . SER A 1 215 ? -7.406 -0.981 -3.791 1.00 90.00 215 SER A O 1
ATOM 1761 N N . VAL A 1 216 ? -5.220 -1.314 -4.223 1.00 92.69 216 VAL A N 1
ATOM 1762 C CA . VAL A 1 216 ? -5.024 -2.244 -3.096 1.00 92.69 216 VAL A CA 1
ATOM 1763 C C . VAL A 1 216 ? -5.260 -1.539 -1.758 1.00 92.69 216 VAL A C 1
ATOM 1765 O O . VAL A 1 216 ? -5.977 -2.063 -0.907 1.00 92.69 216 VAL A O 1
ATOM 1768 N N . THR A 1 217 ? -4.790 -0.295 -1.614 1.00 94.38 217 THR A N 1
ATOM 1769 C CA . THR A 1 217 ? -4.999 0.516 -0.403 1.00 94.38 217 THR A CA 1
ATOM 1770 C C . THR A 1 217 ? -6.488 0.733 -0.124 1.00 94.38 217 THR A C 1
ATOM 1772 O O . THR A 1 217 ? -6.978 0.439 0.968 1.00 94.38 217 THR A O 1
ATOM 1775 N N . LYS A 1 218 ? -7.249 1.194 -1.126 1.00 93.94 218 LYS A N 1
ATOM 1776 C CA . LYS A 1 218 ? -8.700 1.413 -1.001 1.00 93.94 218 LYS A CA 1
ATOM 1777 C C . LYS A 1 218 ? -9.459 0.128 -0.689 1.00 93.94 218 LYS A C 1
ATOM 1779 O O . LYS A 1 218 ? -10.390 0.160 0.111 1.00 93.94 218 LYS A O 1
ATOM 1784 N N . THR A 1 219 ? -9.061 -0.989 -1.296 1.00 96.12 219 THR A N 1
ATOM 1785 C CA . THR A 1 219 ? -9.691 -2.299 -1.073 1.00 96.12 219 THR A CA 1
ATOM 1786 C C . THR A 1 219 ? -9.661 -2.678 0.406 1.00 96.12 219 THR A C 1
ATOM 1788 O O . THR A 1 219 ? -10.695 -3.021 0.983 1.00 96.12 219 THR A O 1
ATOM 1791 N N . TRP A 1 220 ? -8.498 -2.556 1.045 1.00 97.25 220 TRP A N 1
ATOM 1792 C CA . TRP A 1 220 ? -8.336 -2.921 2.450 1.00 97.25 220 TRP A CA 1
ATOM 1793 C C . TRP A 1 220 ? -8.937 -1.897 3.410 1.00 97.25 220 TRP A C 1
ATOM 1795 O O . TRP A 1 220 ? -9.603 -2.295 4.364 1.00 97.25 220 TRP A O 1
ATOM 1805 N N . LEU A 1 221 ? -8.827 -0.596 3.126 1.00 97.25 221 LEU A N 1
ATOM 1806 C CA . LEU A 1 221 ? -9.515 0.439 3.910 1.00 97.25 221 LEU A CA 1
ATOM 1807 C C . LEU A 1 221 ? -11.040 0.241 3.907 1.00 97.25 221 LEU A C 1
ATOM 1809 O O . LEU A 1 221 ? -11.670 0.307 4.960 1.00 97.25 221 LEU A O 1
ATOM 1813 N N . ALA A 1 222 ? -11.628 -0.065 2.745 1.00 97.06 222 ALA A N 1
ATOM 1814 C CA . ALA A 1 222 ? -13.058 -0.340 2.608 1.00 97.06 222 ALA A CA 1
ATOM 1815 C C . ALA A 1 222 ? -13.498 -1.618 3.336 1.00 97.06 222 ALA A C 1
ATOM 1817 O O . ALA A 1 222 ? -14.636 -1.711 3.801 1.00 97.06 222 ALA A O 1
ATOM 1818 N N . LYS A 1 223 ? -12.624 -2.629 3.403 1.00 97.19 223 LYS A N 1
ATOM 1819 C CA . LYS A 1 223 ? -12.872 -3.845 4.183 1.00 97.19 223 LYS A CA 1
ATOM 1820 C C . LYS A 1 223 ? -12.860 -3.527 5.677 1.00 97.19 223 LYS A C 1
ATOM 1822 O O . LYS A 1 223 ? -13.807 -3.871 6.378 1.00 97.19 223 LYS A O 1
ATOM 1827 N N . TYR A 1 224 ? -11.824 -2.842 6.151 1.00 97.31 224 TYR A N 1
ATOM 1828 C CA . TYR A 1 224 ? -11.635 -2.580 7.576 1.00 97.31 224 TYR A CA 1
ATOM 1829 C C . TYR A 1 224 ? -12.599 -1.548 8.143 1.00 97.31 224 TYR A C 1
ATOM 1831 O O . TYR A 1 224 ? -12.967 -1.665 9.305 1.00 97.31 224 TYR A O 1
ATOM 1839 N N . SER A 1 225 ? -13.107 -0.609 7.346 1.00 96.81 225 SER A N 1
ATOM 1840 C CA . SER A 1 225 ? -14.162 0.296 7.818 1.00 96.81 225 SER A CA 1
ATOM 1841 C C . SER A 1 225 ? -15.461 -0.424 8.176 1.00 96.81 225 SER A C 1
ATOM 1843 O O . SER A 1 225 ? -16.215 0.067 9.008 1.00 96.81 225 SER A O 1
ATOM 1845 N N . LYS A 1 226 ? -15.705 -1.609 7.601 1.00 96.56 226 LYS A N 1
ATOM 1846 C CA . LYS A 1 226 ? -16.835 -2.478 7.966 1.00 96.56 226 LYS A CA 1
ATOM 1847 C C . LYS A 1 226 ? -16.554 -3.339 9.194 1.00 96.56 226 LYS A C 1
ATOM 1849 O O . LYS A 1 226 ? -17.491 -3.764 9.852 1.00 96.56 226 LYS A O 1
ATOM 1854 N N . ILE A 1 227 ? -15.286 -3.639 9.469 1.00 93.25 227 ILE A N 1
ATOM 1855 C CA . ILE A 1 227 ? -14.871 -4.389 10.664 1.00 93.25 227 ILE A CA 1
ATOM 1856 C C . ILE A 1 227 ? -14.833 -3.451 11.874 1.00 93.25 227 ILE A C 1
ATOM 1858 O O . ILE A 1 227 ? -15.175 -3.845 12.986 1.00 93.25 227 ILE A O 1
ATOM 1862 N N . PHE A 1 228 ? -14.437 -2.197 11.651 1.00 95.19 228 PHE A N 1
ATOM 1863 C CA . PHE A 1 228 ? -14.305 -1.163 12.670 1.00 95.19 228 PHE A CA 1
ATOM 1864 C C . PHE A 1 228 ? -15.621 -0.443 12.981 1.00 95.19 228 PHE A C 1
ATOM 1866 O O . PHE A 1 228 ? -15.650 0.774 13.174 1.00 95.19 228 PHE A O 1
ATOM 1873 N N . THR A 1 229 ? -16.704 -1.212 13.042 1.00 84.31 229 THR A N 1
ATOM 1874 C CA . THR A 1 229 ? -18.044 -0.762 13.437 1.00 84.31 229 THR A CA 1
ATOM 1875 C C . THR A 1 229 ? -18.358 -1.144 14.871 1.00 84.31 229 THR A C 1
ATOM 1877 O O . THR A 1 229 ? -17.908 -2.237 15.292 1.00 84.31 229 THR A O 1
#

Foldseek 3Di:
DDPVVVVVVVVVVVVVVVPDDDDPVRVVVLVVVVVVVVVVVPPPPDDDDDDDDDDVPLPPVLAPVQLVLLVVQDPSVLSNLLSVLLSVCCVVLPLVCCQVVVDDSNLCQAAQAPDDDDGSVQVQLVSLCVQLLVCLVVVVNSSNSNSNSSSLNSQLSCLLQPHACHNPSRRDQCDDPPFPSNCSSPQAQWDAPDPSSHGIDGDGGDRPSVVSSSVSSNVSSNVVSVSND